Protein AF-A0A2E8EYF4-F1 (afdb_monomer_lite)

Secondary structure (DSSP, 8-state):
---HHHHHHHHHHHHTTTS---GGG-EEEEETTEEEEE-S-TTT-----EEE-TTT--EEE-SHHHHHHHHHHHTTS-HHHHTT-S-------PPPPPP--PPP----PPPPPPPPPPSS-SHHHHHHHHHHHHTTT-TT--GGGEEEEEETTTTEEEEEES-SSS--EEEEETTT--EEE-SHHHHHHHHHHHHT--

Radius of gyration: 21.75 Å; chains: 1; bounding box: 50×38×68 Å

pLDDT: mean 72.77, std 15.56, range [33.34, 91.19]

Sequence (198 aa):
MQSESEARNRAWVYLSRCTTFNPSQLAAYQVEKDWYVQAPDASKFFFGIWRVESATGAVAPNDVTARNWQPYVDSECDAAVGSALVPTTPTPTAKPPPTPTQTPRPTVTATPPPTPTPIVPGTSDAVASLWSHLVKCFPSAELKDLKAVLDPVTDQYIVKDVDEIQYGVWRVNQSDGVITPDNDWARRRDEIIKGGTC

Structure (mmCIF, N/CA/C/O backbone):
data_AF-A0A2E8EYF4-F1
#
_entry.id   AF-A0A2E8EYF4-F1
#
loop_
_atom_site.group_PDB
_atom_site.id
_atom_site.type_symbol
_atom_site.label_atom_id
_atom_site.label_alt_id
_atom_site.label_comp_id
_atom_site.label_asym_id
_atom_site.label_entity_id
_atom_site.label_seq_id
_atom_site.pdbx_PDB_ins_code
_atom_site.Cartn_x
_atom_site.Cartn_y
_atom_site.Cartn_z
_atom_site.occupancy
_atom_site.B_iso_or_equiv
_atom_site.auth_seq_id
_atom_site.auth_comp_id
_atom_site.auth_asym_id
_atom_site.auth_atom_id
_atom_site.pdbx_PDB_model_num
ATOM 1 N N . MET A 1 1 ? 16.636 -10.304 7.331 1.00 50.09 1 MET A N 1
ATOM 2 C CA . MET A 1 1 ? 15.525 -9.400 7.684 1.00 50.09 1 MET A CA 1
ATOM 3 C C . MET A 1 1 ? 15.658 -8.201 6.769 1.00 50.09 1 MET A C 1
ATOM 5 O O . MET A 1 1 ? 16.658 -7.512 6.895 1.00 50.09 1 MET A O 1
ATOM 9 N N . GLN A 1 2 ? 14.761 -8.032 5.799 1.00 62.81 2 GLN A N 1
ATOM 10 C CA . GLN A 1 2 ? 14.731 -6.816 4.977 1.00 62.81 2 GLN A CA 1
ATOM 11 C C . GLN A 1 2 ? 13.879 -5.764 5.693 1.00 62.81 2 GLN A C 1
ATOM 13 O O . GLN A 1 2 ? 12.873 -6.130 6.302 1.00 62.81 2 GLN A O 1
ATOM 18 N N . SER A 1 3 ? 14.290 -4.495 5.666 1.00 81.62 3 SER A N 1
ATOM 19 C CA . SER A 1 3 ? 13.503 -3.375 6.205 1.00 81.62 3 SER A CA 1
ATOM 20 C C . SER A 1 3 ? 12.495 -2.851 5.176 1.00 81.62 3 SER A C 1
ATOM 22 O O . SER A 1 3 ? 12.639 -3.090 3.976 1.00 81.62 3 SER A O 1
ATOM 24 N N . GLU A 1 4 ? 11.512 -2.063 5.625 1.00 79.44 4 GLU A N 1
ATOM 25 C CA . GLU A 1 4 ? 10.571 -1.366 4.733 1.00 79.44 4 GLU A CA 1
ATOM 26 C C . GLU A 1 4 ? 11.308 -0.538 3.672 1.00 79.44 4 GLU A C 1
ATOM 28 O O . GLU A 1 4 ? 11.019 -0.619 2.476 1.00 79.44 4 GLU A O 1
ATOM 33 N N . SER A 1 5 ? 12.303 0.240 4.109 1.00 76.81 5 SER A N 1
ATOM 34 C CA . SER A 1 5 ? 13.108 1.077 3.225 1.00 76.81 5 SER A CA 1
ATOM 35 C C . SER A 1 5 ? 13.889 0.252 2.205 1.00 76.81 5 SER A C 1
ATOM 37 O O . SER A 1 5 ? 14.003 0.671 1.055 1.00 76.81 5 SER A O 1
ATOM 39 N N . GLU A 1 6 ? 14.384 -0.925 2.586 1.00 83.00 6 GLU A N 1
ATOM 40 C CA . GLU A 1 6 ? 15.095 -1.826 1.685 1.00 83.00 6 GLU A CA 1
ATOM 41 C C . GLU A 1 6 ? 14.154 -2.418 0.630 1.00 83.00 6 GLU A C 1
ATOM 43 O O . GLU A 1 6 ? 14.450 -2.331 -0.561 1.00 83.00 6 GLU A O 1
ATOM 48 N N . ALA A 1 7 ? 12.992 -2.935 1.035 1.00 85.06 7 ALA A N 1
ATOM 49 C CA . ALA A 1 7 ? 12.010 -3.491 0.109 1.00 85.06 7 ALA A CA 1
ATOM 50 C C . ALA A 1 7 ? 11.493 -2.437 -0.882 1.00 85.06 7 ALA A C 1
ATOM 52 O O . ALA A 1 7 ? 11.478 -2.665 -2.095 1.00 85.06 7 ALA A O 1
ATOM 53 N N . ARG A 1 8 ? 11.156 -1.242 -0.379 1.00 87.69 8 ARG A N 1
ATOM 54 C CA . ARG A 1 8 ? 10.766 -0.092 -1.203 1.00 87.69 8 ARG A CA 1
ATOM 55 C C . ARG A 1 8 ? 11.859 0.272 -2.203 1.00 87.69 8 ARG A C 1
ATOM 57 O O . ARG A 1 8 ? 11.576 0.447 -3.386 1.00 87.69 8 ARG A O 1
ATOM 64 N N . ASN A 1 9 ? 13.107 0.374 -1.743 1.00 82.06 9 ASN A N 1
ATOM 65 C CA . ASN A 1 9 ? 14.227 0.751 -2.600 1.00 82.06 9 ASN A CA 1
ATOM 66 C C . ASN A 1 9 ? 14.537 -0.333 -3.645 1.00 82.06 9 ASN A C 1
ATOM 68 O O . ASN A 1 9 ? 14.917 0.011 -4.758 1.00 82.06 9 ASN A O 1
ATOM 72 N N . ARG A 1 10 ? 14.328 -1.622 -3.346 1.00 88.12 10 ARG A N 1
ATOM 73 C CA . ARG A 1 10 ? 14.471 -2.707 -4.335 1.00 88.12 10 ARG A CA 1
ATOM 74 C C . ARG A 1 10 ? 13.456 -2.595 -5.466 1.00 88.12 10 ARG A C 1
ATOM 76 O O . ARG A 1 10 ? 13.846 -2.650 -6.629 1.00 88.12 10 ARG A O 1
ATOM 83 N N . ALA A 1 11 ? 12.181 -2.397 -5.140 1.00 88.81 11 ALA A N 1
ATOM 84 C CA . ALA A 1 11 ? 11.150 -2.177 -6.151 1.00 88.81 11 ALA A CA 1
ATOM 85 C C . ALA A 1 11 ? 11.386 -0.872 -6.931 1.00 88.81 11 ALA A C 1
ATOM 87 O O . ALA A 1 11 ? 11.200 -0.846 -8.145 1.00 88.81 11 ALA A O 1
ATOM 88 N N . TRP A 1 12 ? 11.875 0.184 -6.266 1.00 89.25 12 TRP A N 1
ATOM 89 C CA . TRP A 1 12 ? 12.301 1.411 -6.939 1.00 89.25 12 TRP A CA 1
ATOM 90 C C . TRP A 1 12 ? 13.419 1.139 -7.951 1.00 89.25 12 TRP A C 1
ATOM 92 O O . TRP A 1 12 ? 13.212 1.430 -9.118 1.00 89.25 12 TRP A O 1
ATOM 102 N N . VAL A 1 13 ? 14.534 0.504 -7.559 1.00 86.00 13 VAL A N 1
ATOM 103 C CA . VAL A 1 13 ? 15.637 0.145 -8.481 1.00 86.00 13 VAL A CA 1
ATOM 104 C C . VAL A 1 13 ? 15.146 -0.724 -9.643 1.00 86.00 13 VAL A C 1
ATOM 106 O O . VAL A 1 13 ? 15.656 -0.636 -10.759 1.00 86.00 13 VAL A O 1
ATOM 109 N N . TYR A 1 14 ? 14.178 -1.606 -9.388 1.00 88.00 14 TYR A N 1
ATOM 110 C CA . TYR A 1 14 ? 13.596 -2.464 -10.413 1.00 88.00 14 TYR A CA 1
ATOM 111 C C . TYR A 1 14 ? 12.823 -1.657 -11.466 1.00 88.00 14 TYR A C 1
ATOM 113 O O . TYR A 1 14 ? 13.111 -1.765 -12.655 1.00 88.00 14 TYR A O 1
ATOM 121 N N . LEU A 1 15 ? 11.897 -0.807 -11.024 1.00 86.38 15 LEU A N 1
ATOM 122 C CA . LEU A 1 15 ? 11.028 -0.007 -11.888 1.00 86.38 15 LEU A CA 1
ATOM 123 C C . LEU A 1 15 ? 11.745 1.195 -12.516 1.00 86.38 15 LEU A C 1
ATOM 125 O O . LEU A 1 15 ? 11.463 1.556 -13.659 1.00 86.38 15 LEU A O 1
ATOM 129 N N . SER A 1 16 ? 12.700 1.801 -11.802 1.00 84.81 16 SER A N 1
ATOM 130 C CA . SER A 1 16 ? 13.383 3.031 -12.216 1.00 84.81 16 SER A CA 1
ATOM 131 C C . SER A 1 16 ? 14.288 2.857 -13.434 1.00 84.81 16 SER A C 1
ATOM 133 O O . SER A 1 16 ? 14.831 3.832 -13.944 1.00 84.81 16 SER A O 1
ATOM 135 N N . ARG A 1 17 ? 14.461 1.618 -13.910 1.00 83.88 17 ARG A N 1
ATOM 136 C CA . ARG A 1 17 ? 15.136 1.322 -15.179 1.00 83.88 17 ARG A CA 1
ATOM 137 C C . ARG A 1 17 ? 14.363 1.879 -16.367 1.00 83.88 17 ARG A C 1
ATOM 139 O O . ARG A 1 17 ? 14.982 2.315 -17.327 1.00 83.88 17 ARG A O 1
ATOM 146 N N . CYS A 1 18 ? 13.032 1.873 -16.279 1.00 81.88 18 CYS A N 1
ATOM 147 C CA . CYS A 1 18 ? 12.160 2.178 -17.410 1.00 81.88 18 CYS A CA 1
ATOM 148 C C . CYS A 1 18 ? 11.267 3.405 -17.212 1.00 81.88 18 CYS A C 1
ATOM 150 O O . CYS A 1 18 ? 10.554 3.802 -18.135 1.00 81.88 18 CYS A O 1
ATOM 152 N N . THR A 1 19 ? 11.274 4.002 -16.019 1.00 83.19 19 THR A N 1
ATOM 153 C CA . THR A 1 19 ? 10.506 5.209 -15.701 1.00 83.19 19 THR A CA 1
ATOM 154 C C . THR A 1 19 ? 11.176 6.010 -14.587 1.00 83.19 19 THR A C 1
ATOM 156 O O . THR A 1 19 ? 11.745 5.439 -13.662 1.00 83.19 19 THR A O 1
ATOM 159 N N . THR A 1 20 ? 11.119 7.340 -14.650 1.00 78.19 20 THR A N 1
ATOM 160 C CA . THR A 1 20 ? 11.772 8.213 -13.663 1.00 78.19 20 THR A CA 1
ATOM 161 C C . THR A 1 20 ? 10.786 8.620 -12.579 1.00 78.19 20 THR A C 1
ATOM 163 O O . THR A 1 20 ? 9.804 9.308 -12.851 1.00 78.19 20 THR A O 1
ATOM 166 N N . PHE A 1 21 ? 11.068 8.235 -11.337 1.00 82.62 21 PHE A N 1
ATOM 167 C CA . PHE A 1 21 ? 10.269 8.594 -10.169 1.00 82.62 21 PHE A CA 1
ATOM 168 C C . PHE A 1 21 ? 11.113 8.451 -8.889 1.00 82.62 21 PHE A C 1
ATOM 170 O O . PHE A 1 21 ? 12.190 7.850 -8.895 1.00 82.62 21 PHE A O 1
ATOM 177 N N . ASN A 1 22 ? 10.648 9.031 -7.787 1.00 75.44 22 ASN A N 1
ATOM 178 C CA . ASN A 1 22 ? 11.338 9.025 -6.502 1.00 75.44 22 ASN A CA 1
ATOM 179 C C . ASN A 1 22 ? 10.937 7.808 -5.660 1.00 75.44 22 ASN A C 1
ATOM 181 O O . ASN A 1 22 ? 9.763 7.441 -5.638 1.00 75.44 22 ASN A O 1
ATOM 185 N N . PRO A 1 23 ? 11.854 7.233 -4.862 1.00 74.06 23 PRO A N 1
ATOM 186 C CA . PRO A 1 23 ? 11.523 6.112 -3.985 1.00 74.06 23 PRO A CA 1
ATOM 187 C C . PRO A 1 23 ? 10.441 6.474 -2.958 1.00 74.06 23 PRO A C 1
ATOM 189 O O . PRO A 1 23 ? 9.664 5.609 -2.578 1.00 74.06 23 PRO A O 1
ATOM 192 N N . SER A 1 24 ? 10.329 7.747 -2.555 1.00 77.19 24 SER A N 1
ATOM 193 C CA . SER A 1 24 ? 9.263 8.248 -1.669 1.00 77.19 24 SER A CA 1
ATOM 194 C C . SER A 1 24 ? 7.856 8.180 -2.274 1.00 77.19 24 SER A C 1
ATOM 196 O O . SER A 1 24 ? 6.872 8.327 -1.553 1.00 77.19 24 SER A O 1
ATOM 198 N N . GLN A 1 25 ? 7.746 7.953 -3.585 1.00 76.94 25 GLN A N 1
ATOM 199 C CA . GLN A 1 25 ? 6.474 7.728 -4.276 1.00 76.94 25 GLN A CA 1
ATOM 200 C C . GLN A 1 25 ? 6.037 6.262 -4.213 1.00 76.94 25 GLN A C 1
ATOM 202 O O . GLN A 1 25 ? 4.970 5.934 -4.719 1.00 76.94 25 GLN A O 1
ATOM 207 N N . LEU A 1 26 ? 6.824 5.396 -3.568 1.00 82.25 26 LEU A N 1
ATOM 208 C CA . LEU A 1 26 ? 6.455 4.032 -3.217 1.00 82.25 26 LEU A CA 1
ATOM 209 C C . LEU A 1 26 ? 6.358 3.880 -1.700 1.00 82.25 26 LEU A C 1
ATOM 211 O O . LEU A 1 26 ? 7.071 4.527 -0.937 1.00 82.25 26 LEU A O 1
ATOM 215 N N . ALA A 1 27 ? 5.508 2.960 -1.272 1.00 81.56 27 ALA A N 1
ATOM 216 C CA . ALA A 1 27 ? 5.455 2.465 0.093 1.00 81.56 27 ALA A CA 1
ATOM 217 C C . ALA A 1 27 ? 5.548 0.939 0.070 1.00 81.56 27 ALA A C 1
ATOM 219 O O . ALA A 1 27 ? 4.973 0.304 -0.817 1.00 81.56 27 ALA A O 1
ATOM 220 N N . ALA A 1 28 ? 6.279 0.371 1.029 1.00 81.31 28 ALA A N 1
ATOM 221 C CA . ALA A 1 28 ? 6.395 -1.068 1.212 1.00 81.31 28 ALA A CA 1
ATOM 222 C C . ALA A 1 28 ? 5.595 -1.502 2.442 1.00 81.31 28 ALA A C 1
ATOM 224 O O . ALA A 1 28 ? 5.550 -0.801 3.449 1.00 81.31 28 ALA A O 1
ATOM 225 N N . TYR A 1 29 ? 4.966 -2.665 2.353 1.00 81.06 29 TYR A N 1
ATOM 226 C CA . TYR A 1 29 ? 4.143 -3.234 3.412 1.00 81.06 29 TYR A CA 1
ATOM 227 C C . TYR A 1 29 ? 4.530 -4.691 3.591 1.00 81.06 29 TYR A C 1
ATOM 229 O O . TYR A 1 29 ? 4.569 -5.438 2.614 1.00 81.06 29 TYR A O 1
ATOM 237 N N . GLN A 1 30 ? 4.836 -5.100 4.817 1.00 82.88 30 GLN A N 1
ATOM 238 C CA . GLN A 1 30 ? 5.114 -6.502 5.091 1.00 82.88 30 GLN A CA 1
ATOM 239 C C . GLN A 1 30 ? 3.791 -7.252 5.231 1.00 82.88 30 GLN A C 1
ATOM 241 O O . GLN A 1 30 ? 2.965 -6.902 6.072 1.00 82.88 30 GLN A O 1
ATOM 246 N N . VAL A 1 31 ? 3.601 -8.284 4.415 1.00 77.12 31 VAL A N 1
ATOM 247 C CA . VAL A 1 31 ? 2.475 -9.213 4.525 1.00 77.12 31 VAL A CA 1
ATOM 248 C C . VAL A 1 31 ? 3.065 -10.599 4.723 1.00 77.12 31 VAL A C 1
ATOM 250 O O . VAL A 1 31 ? 3.766 -11.129 3.860 1.00 77.12 31 VAL A O 1
ATOM 253 N N . GLU A 1 32 ? 2.811 -11.161 5.902 1.00 78.50 32 GLU A N 1
ATOM 254 C CA . GLU A 1 32 ? 3.430 -12.398 6.378 1.00 78.50 32 GLU A CA 1
ATOM 255 C C . GLU A 1 32 ? 4.967 -12.322 6.365 1.00 78.50 32 GLU A C 1
ATOM 257 O O . GLU A 1 32 ? 5.573 -11.713 7.247 1.00 78.50 32 GLU A O 1
ATOM 262 N N . LYS A 1 33 ? 5.609 -12.952 5.376 1.00 81.38 33 LYS A N 1
ATOM 263 C CA . LYS A 1 33 ? 7.065 -12.963 5.208 1.00 81.38 33 LYS A CA 1
ATOM 264 C C . LYS A 1 33 ? 7.546 -12.055 4.092 1.00 81.38 33 LYS A C 1
ATOM 266 O O . LYS A 1 33 ? 8.708 -11.678 4.145 1.00 81.38 33 LYS A O 1
ATOM 271 N N . ASP A 1 34 ? 6.703 -11.698 3.132 1.00 80.81 34 ASP A N 1
ATOM 272 C CA . ASP A 1 34 ? 7.116 -10.950 1.947 1.00 80.81 34 ASP A CA 1
ATOM 273 C C . ASP A 1 34 ? 6.704 -9.485 2.026 1.00 80.81 34 ASP A C 1
ATOM 275 O O . ASP A 1 34 ? 5.832 -9.083 2.798 1.00 80.81 34 ASP A O 1
ATOM 279 N N . TRP A 1 35 ? 7.361 -8.667 1.215 1.00 86.69 35 TRP A N 1
ATOM 280 C CA . TRP A 1 35 ? 7.076 -7.246 1.122 1.00 86.69 35 TRP A CA 1
ATOM 281 C C . TRP A 1 35 ? 6.264 -6.949 -0.127 1.00 86.69 35 TRP A C 1
ATOM 283 O O . TRP A 1 35 ? 6.545 -7.468 -1.199 1.00 86.69 35 TRP A O 1
ATOM 293 N N . TYR A 1 36 ? 5.283 -6.070 -0.007 1.00 87.75 36 TYR A N 1
ATOM 294 C CA . TYR A 1 36 ? 4.440 -5.624 -1.105 1.00 87.75 36 TYR A CA 1
ATOM 295 C C . TYR A 1 36 ? 4.648 -4.129 -1.280 1.00 87.75 36 TYR A C 1
ATOM 297 O O . TYR A 1 36 ? 4.437 -3.353 -0.349 1.00 87.75 36 TYR A O 1
ATOM 305 N N . VAL A 1 37 ? 5.105 -3.732 -2.461 1.00 87.00 37 VAL A N 1
ATOM 306 C CA . VAL A 1 37 ? 5.474 -2.357 -2.782 1.00 87.00 37 VAL A CA 1
ATOM 307 C C . VAL A 1 37 ? 4.539 -1.809 -3.841 1.00 87.00 37 VAL A C 1
ATOM 309 O O . VAL A 1 37 ? 4.327 -2.431 -4.877 1.00 87.00 37 VAL A O 1
ATOM 312 N N . GLN A 1 38 ? 3.991 -0.631 -3.585 1.00 88.69 38 GLN A N 1
ATOM 313 C CA . GLN A 1 38 ? 3.094 0.057 -4.508 1.00 88.69 38 GLN A CA 1
ATOM 314 C C . GLN A 1 38 ? 3.202 1.566 -4.330 1.00 88.69 38 GLN A C 1
ATOM 316 O O . GLN A 1 38 ? 3.705 2.049 -3.310 1.00 88.69 38 GLN A O 1
ATOM 321 N N . ALA A 1 39 ? 2.690 2.319 -5.299 1.00 78.69 39 ALA A N 1
ATOM 322 C CA . ALA A 1 39 ? 2.545 3.752 -5.128 1.00 78.69 39 ALA A CA 1
ATOM 323 C C . ALA A 1 39 ? 1.337 4.078 -4.233 1.00 78.69 39 ALA A C 1
ATOM 325 O O . ALA A 1 39 ? 0.241 3.591 -4.510 1.00 78.69 39 ALA A O 1
ATOM 326 N N . PRO A 1 40 ? 1.483 4.930 -3.199 1.00 71.50 40 PRO A N 1
ATOM 327 C CA . PRO A 1 40 ? 0.351 5.359 -2.375 1.00 71.50 40 PRO A CA 1
ATOM 328 C C . PRO A 1 40 ? -0.718 6.119 -3.168 1.00 71.50 40 PRO A C 1
ATOM 330 O O . PRO A 1 40 ? -1.884 6.115 -2.793 1.00 71.50 40 PRO A O 1
ATOM 333 N N . ASP A 1 41 ? -0.311 6.779 -4.254 1.00 70.81 41 ASP A N 1
ATOM 334 C CA . ASP A 1 41 ? -1.198 7.483 -5.173 1.00 70.81 41 ASP A CA 1
ATOM 335 C C . ASP A 1 41 ? -1.184 6.781 -6.537 1.00 70.81 41 ASP A C 1
ATOM 337 O O . ASP A 1 41 ? -0.497 7.200 -7.472 1.00 70.81 41 ASP A O 1
ATOM 341 N N . ALA A 1 42 ? -1.944 5.689 -6.641 1.00 64.88 42 ALA A N 1
ATOM 342 C CA . ALA A 1 42 ? -2.069 4.904 -7.869 1.00 64.88 42 ALA A CA 1
ATOM 343 C C . ALA A 1 42 ? -2.714 5.689 -9.031 1.00 64.88 42 ALA A C 1
ATOM 345 O O . ALA A 1 42 ? -2.578 5.287 -10.184 1.00 64.88 42 ALA A O 1
ATOM 346 N N . SER A 1 43 ? -3.377 6.821 -8.744 1.00 63.62 43 SER A N 1
ATOM 347 C CA . SER A 1 43 ? -3.923 7.720 -9.770 1.00 63.62 43 SER A CA 1
ATOM 348 C C . SER A 1 43 ? -2.837 8.548 -10.463 1.00 63.62 43 SER A C 1
ATOM 350 O O . SER A 1 43 ? -2.986 8.913 -11.627 1.00 63.62 43 SER A O 1
ATOM 352 N N . LYS A 1 44 ? -1.725 8.811 -9.764 1.00 63.62 44 LYS A N 1
ATOM 353 C CA . LYS A 1 44 ? -0.550 9.506 -10.308 1.00 63.62 44 LYS A CA 1
ATOM 354 C C . LYS A 1 44 ? 0.548 8.553 -10.767 1.00 63.62 44 LYS A C 1
ATOM 356 O O . LYS A 1 44 ? 1.287 8.874 -11.692 1.00 63.62 44 LYS A O 1
ATOM 361 N N . PHE A 1 45 ? 0.662 7.400 -10.118 1.00 68.81 45 PHE A N 1
ATOM 362 C CA . PHE A 1 45 ? 1.759 6.456 -10.301 1.00 68.81 45 PHE A CA 1
ATOM 363 C C . PHE A 1 45 ? 1.203 5.047 -10.488 1.00 68.81 45 PHE A C 1
ATOM 365 O O . PHE A 1 45 ? 1.066 4.266 -9.546 1.00 68.81 45 PHE A O 1
ATOM 372 N N . PHE A 1 46 ? 0.864 4.723 -11.731 1.00 74.94 46 PHE A N 1
ATOM 373 C CA . PHE A 1 46 ? 0.234 3.458 -12.091 1.00 74.94 46 PHE A CA 1
ATOM 374 C C . PHE A 1 46 ? 1.275 2.345 -12.278 1.00 74.94 46 PHE A C 1
ATOM 376 O O . PHE A 1 46 ? 1.479 1.870 -13.387 1.00 74.94 46 PHE A O 1
ATOM 383 N N . PHE A 1 47 ? 1.971 1.954 -11.207 1.00 81.31 47 PHE A N 1
ATOM 384 C CA . PHE A 1 47 ? 2.995 0.895 -11.251 1.00 81.31 47 PHE A CA 1
ATOM 385 C C . PHE A 1 47 ? 2.471 -0.489 -10.857 1.00 81.31 47 PHE A C 1
ATOM 387 O O . PHE A 1 47 ? 3.140 -1.487 -11.110 1.00 81.31 47 PHE A O 1
ATOM 394 N N . GLY A 1 48 ? 1.286 -0.564 -10.249 1.00 81.25 48 GLY A N 1
ATOM 395 C CA . GLY A 1 48 ? 0.766 -1.803 -9.674 1.00 81.25 48 GLY A CA 1
ATOM 396 C C . GLY A 1 48 ? 1.451 -2.184 -8.365 1.00 81.25 48 GLY A C 1
ATOM 397 O O . GLY A 1 48 ? 2.160 -1.382 -7.750 1.00 81.25 48 GLY A O 1
ATOM 398 N N . ILE A 1 49 ? 1.215 -3.419 -7.937 1.00 83.75 49 ILE A N 1
ATOM 399 C CA . ILE A 1 49 ? 1.735 -3.992 -6.699 1.00 83.75 49 ILE A CA 1
ATOM 400 C C . ILE A 1 49 ? 2.853 -4.972 -7.047 1.00 83.75 49 ILE A C 1
ATOM 402 O O . ILE A 1 49 ? 2.661 -5.915 -7.816 1.00 83.75 49 ILE A O 1
ATOM 406 N N . TRP A 1 50 ? 4.010 -4.781 -6.426 1.00 88.25 50 TRP A N 1
ATOM 407 C CA . TRP A 1 50 ? 5.203 -5.597 -6.617 1.00 88.25 50 TRP A CA 1
ATOM 408 C C . TRP A 1 50 ? 5.526 -6.355 -5.343 1.00 88.25 50 TRP A C 1
ATOM 410 O O . TRP A 1 50 ? 5.669 -5.756 -4.280 1.00 88.25 50 TRP A O 1
ATOM 420 N N . ARG A 1 51 ? 5.665 -7.674 -5.442 1.00 91.19 51 ARG A N 1
ATOM 421 C CA . ARG A 1 51 ? 6.130 -8.506 -4.337 1.00 91.19 51 ARG A CA 1
ATOM 422 C C . ARG A 1 51 ? 7.654 -8.505 -4.320 1.00 91.19 51 ARG A C 1
ATOM 424 O O . ARG A 1 51 ? 8.274 -8.783 -5.340 1.00 91.19 51 ARG A O 1
ATOM 431 N N . VAL A 1 52 ? 8.248 -8.241 -3.167 1.00 90.75 52 VAL A N 1
ATOM 432 C CA . VAL A 1 52 ? 9.674 -8.380 -2.886 1.00 90.75 52 VAL A CA 1
ATOM 433 C C . VAL A 1 52 ? 9.831 -9.522 -1.887 1.00 90.75 52 VAL A C 1
ATOM 435 O O . VAL A 1 52 ? 9.424 -9.413 -0.729 1.00 90.75 52 VAL A O 1
ATOM 438 N N . GLU A 1 53 ? 10.394 -10.636 -2.347 1.00 87.44 53 GLU A N 1
ATOM 439 C CA . GLU A 1 53 ? 10.584 -11.829 -1.519 1.00 87.44 53 GLU A CA 1
ATOM 440 C C . GLU A 1 53 ? 11.578 -11.528 -0.390 1.00 87.44 53 GLU A C 1
ATOM 442 O O . GLU A 1 53 ? 12.697 -11.072 -0.649 1.00 87.44 53 GLU A O 1
ATOM 447 N N . SER A 1 54 ? 11.222 -11.793 0.872 1.00 79.50 54 SER A N 1
ATOM 448 C CA . SER A 1 54 ? 12.124 -11.424 1.977 1.00 79.50 54 SER A CA 1
ATOM 449 C C . SER A 1 54 ? 13.402 -12.265 2.013 1.00 79.50 54 SER A C 1
ATOM 451 O O . SER A 1 54 ? 14.399 -11.798 2.573 1.00 79.50 54 SER A O 1
ATOM 453 N N . ALA A 1 55 ? 13.385 -13.478 1.454 1.00 80.75 55 ALA A N 1
ATOM 454 C CA . ALA A 1 55 ? 14.527 -14.390 1.446 1.00 80.75 55 ALA A CA 1
ATOM 455 C C . ALA A 1 55 ? 15.599 -13.987 0.421 1.00 80.75 55 ALA A C 1
ATOM 457 O O . ALA A 1 55 ? 16.787 -14.028 0.733 1.00 80.75 55 ALA A O 1
ATOM 458 N N . THR A 1 56 ? 15.185 -13.584 -0.782 1.00 87.00 56 THR A N 1
ATOM 459 C CA . THR A 1 56 ? 16.089 -13.351 -1.925 1.00 87.00 56 THR A CA 1
ATOM 460 C C . THR A 1 56 ? 16.165 -11.882 -2.345 1.00 87.00 56 THR A C 1
ATOM 462 O O . THR A 1 56 ? 17.119 -11.474 -3.003 1.00 87.00 56 THR A O 1
ATOM 465 N N . GLY A 1 57 ? 15.166 -11.071 -1.983 1.00 84.12 57 GLY A N 1
ATOM 466 C CA . GLY A 1 57 ? 14.986 -9.723 -2.518 1.00 84.12 57 GLY A CA 1
ATOM 467 C C . GLY A 1 57 ? 14.488 -9.700 -3.965 1.00 84.12 57 GLY A C 1
ATOM 468 O O . GLY A 1 57 ? 14.535 -8.637 -4.586 1.00 84.12 57 GLY A O 1
ATOM 469 N N . ALA A 1 58 ? 14.041 -10.839 -4.509 1.00 88.19 58 ALA A N 1
ATOM 470 C CA . ALA A 1 58 ? 13.482 -10.924 -5.851 1.00 88.19 58 ALA A CA 1
ATOM 471 C C . ALA A 1 58 ? 12.189 -10.109 -5.948 1.00 88.19 58 ALA A C 1
ATOM 473 O O . ALA A 1 58 ? 11.296 -10.251 -5.113 1.00 88.19 58 ALA A O 1
ATOM 474 N N . VAL A 1 59 ? 12.104 -9.268 -6.980 1.00 88.88 59 VAL A N 1
ATOM 475 C CA . VAL A 1 59 ? 10.928 -8.447 -7.283 1.00 88.88 59 VAL A CA 1
ATOM 476 C C . VAL A 1 59 ? 10.087 -9.177 -8.329 1.00 88.88 59 VAL A C 1
ATOM 478 O O . VAL A 1 59 ? 10.612 -9.559 -9.372 1.00 88.88 59 VAL A O 1
ATOM 481 N N . ALA A 1 60 ? 8.801 -9.381 -8.054 1.00 88.81 60 ALA A N 1
ATOM 482 C CA . ALA A 1 60 ? 7.861 -10.057 -8.942 1.00 88.81 60 ALA A CA 1
ATOM 483 C C . ALA A 1 60 ? 6.523 -9.299 -9.011 1.00 88.81 60 ALA A C 1
ATOM 485 O O . ALA A 1 60 ? 6.117 -8.678 -8.023 1.00 88.81 60 ALA A O 1
ATOM 486 N N . PRO A 1 61 ? 5.808 -9.355 -10.144 1.00 87.31 61 PRO A N 1
ATOM 487 C CA . PRO A 1 61 ? 4.539 -8.664 -10.295 1.00 87.31 61 PRO A CA 1
ATOM 488 C C . PRO A 1 61 ? 3.453 -9.390 -9.495 1.00 87.31 61 PRO A C 1
ATOM 490 O O . PRO A 1 61 ? 3.286 -10.605 -9.621 1.00 87.31 61 PRO A O 1
ATOM 493 N N . ASN A 1 62 ? 2.695 -8.656 -8.680 1.00 81.94 62 ASN A N 1
ATOM 494 C CA . ASN A 1 62 ? 1.640 -9.234 -7.846 1.00 81.94 62 ASN A CA 1
ATOM 495 C C . ASN A 1 62 ? 0.240 -9.047 -8.452 1.00 81.94 62 ASN A C 1
ATOM 497 O O . ASN A 1 62 ? -0.566 -9.978 -8.470 1.00 81.94 62 ASN A O 1
ATOM 501 N N . ASP A 1 63 ? -0.058 -7.866 -8.994 1.00 72.00 63 ASP A N 1
ATOM 502 C CA . ASP A 1 63 ? -1.370 -7.531 -9.557 1.00 72.00 63 ASP A CA 1
ATOM 503 C C . ASP A 1 63 ? -1.365 -7.452 -11.095 1.00 72.00 63 ASP A C 1
ATOM 505 O O . ASP A 1 63 ? -0.348 -7.662 -11.758 1.00 72.00 63 ASP A O 1
ATOM 509 N N . VAL A 1 64 ? -2.542 -7.202 -11.682 1.00 74.06 64 VAL A N 1
ATOM 510 C CA . VAL A 1 64 ? -2.705 -7.092 -13.144 1.00 74.06 64 VAL A CA 1
ATOM 511 C C . VAL A 1 64 ? -1.873 -5.939 -13.694 1.00 74.06 64 VAL A C 1
ATOM 513 O O . VAL A 1 64 ? -1.236 -6.089 -14.732 1.00 74.06 64 VAL A O 1
ATOM 516 N N . THR A 1 65 ? -1.828 -4.815 -12.982 1.00 77.81 65 THR A N 1
ATOM 517 C CA . THR A 1 65 ? -1.048 -3.651 -13.392 1.00 77.81 65 THR A CA 1
ATOM 518 C C . THR A 1 65 ? 0.445 -3.968 -13.434 1.00 77.81 65 THR A C 1
ATOM 520 O O . THR A 1 65 ? 1.072 -3.754 -14.467 1.00 77.81 65 THR A O 1
ATOM 523 N N . ALA A 1 66 ? 1.012 -4.553 -12.375 1.00 80.12 66 ALA A N 1
ATOM 524 C CA . ALA A 1 66 ? 2.416 -4.957 -12.358 1.00 80.12 66 ALA A CA 1
ATOM 525 C C . ALA A 1 66 ? 2.717 -6.021 -13.427 1.00 80.12 66 ALA A C 1
ATOM 527 O O . ALA A 1 66 ? 3.762 -5.971 -14.071 1.00 80.12 66 ALA A O 1
ATOM 528 N N . ARG A 1 67 ? 1.782 -6.946 -13.695 1.00 83.25 67 ARG A N 1
ATOM 529 C CA . ARG A 1 67 ? 1.911 -7.913 -14.801 1.00 83.25 67 ARG A CA 1
ATOM 530 C C . ARG A 1 67 ? 1.908 -7.251 -16.177 1.00 83.25 67 ARG A C 1
ATOM 532 O O . ARG A 1 67 ? 2.615 -7.730 -17.052 1.00 83.25 67 ARG A O 1
ATOM 539 N N . ASN A 1 68 ? 1.167 -6.162 -16.368 1.00 80.25 68 ASN A N 1
ATOM 540 C CA . ASN A 1 68 ? 1.212 -5.388 -17.610 1.00 80.25 68 ASN A CA 1
ATOM 541 C C . ASN A 1 68 ? 2.537 -4.629 -17.754 1.00 80.25 68 ASN A C 1
ATOM 543 O O . ASN A 1 68 ? 3.032 -4.492 -18.867 1.00 80.25 68 ASN A O 1
ATOM 547 N N . TRP A 1 69 ? 3.134 -4.188 -16.642 1.00 85.75 69 TRP A N 1
ATOM 548 C CA . TRP A 1 69 ? 4.472 -3.588 -16.607 1.00 85.75 69 TRP A CA 1
ATOM 549 C C . TRP A 1 69 ? 5.604 -4.589 -16.851 1.00 85.75 69 TRP A C 1
ATOM 551 O O . TRP A 1 69 ? 6.639 -4.207 -17.393 1.00 85.75 69 TRP A O 1
ATOM 561 N N . GLN A 1 70 ? 5.419 -5.855 -16.473 1.00 86.31 70 GLN A N 1
ATOM 562 C CA . GLN A 1 70 ? 6.458 -6.882 -16.535 1.00 86.31 70 GLN A CA 1
ATOM 563 C C . GLN A 1 70 ? 7.112 -7.011 -17.931 1.00 86.31 70 GLN A C 1
ATOM 565 O O . GLN A 1 70 ? 8.334 -6.894 -17.997 1.00 86.31 70 GLN A O 1
ATOM 570 N N . PRO A 1 71 ? 6.364 -7.125 -19.052 1.00 83.81 71 PRO A N 1
ATOM 571 C CA . PRO A 1 71 ? 6.957 -7.165 -20.390 1.00 83.81 71 PRO A CA 1
ATOM 572 C C . PRO A 1 71 ? 7.798 -5.937 -20.735 1.00 83.81 71 PRO A C 1
ATOM 574 O O . PRO A 1 71 ? 8.810 -6.067 -21.414 1.00 83.81 71 PRO A O 1
ATOM 577 N N . TYR A 1 72 ? 7.403 -4.744 -20.279 1.00 83.62 72 TYR A N 1
ATOM 578 C CA . TYR A 1 72 ? 8.157 -3.520 -20.550 1.00 83.62 72 TYR A CA 1
ATOM 579 C C . TYR A 1 72 ? 9.510 -3.536 -19.836 1.00 83.62 72 TYR A C 1
ATOM 581 O O . TYR A 1 72 ? 10.530 -3.225 -20.450 1.00 83.62 72 TYR A O 1
ATOM 589 N N . VAL A 1 73 ? 9.540 -3.982 -18.577 1.00 86.88 73 VAL A N 1
ATOM 590 C CA . VAL A 1 73 ? 10.795 -4.140 -17.829 1.00 86.88 73 VAL A CA 1
ATOM 591 C C . VAL A 1 73 ? 11.667 -5.253 -18.423 1.00 86.88 73 VAL A C 1
ATOM 593 O O . VAL A 1 73 ? 12.874 -5.061 -18.559 1.00 86.88 73 VAL A O 1
ATOM 596 N N . ASP A 1 74 ? 11.070 -6.376 -18.833 1.00 84.81 74 ASP A N 1
ATOM 597 C CA . ASP A 1 74 ? 11.785 -7.505 -19.448 1.00 84.81 74 ASP A CA 1
ATOM 598 C C . ASP A 1 74 ? 12.328 -7.174 -20.849 1.00 84.81 74 ASP A C 1
ATOM 600 O O . ASP A 1 74 ? 13.329 -7.743 -21.275 1.00 84.81 74 ASP A O 1
ATOM 604 N N . SER A 1 75 ? 11.698 -6.228 -21.552 1.00 83.94 75 SER A N 1
ATOM 605 C CA . SER A 1 75 ? 12.129 -5.738 -22.868 1.00 83.94 75 SER A CA 1
ATOM 606 C C . SER A 1 75 ? 13.256 -4.701 -22.823 1.00 83.94 75 SER A C 1
ATOM 608 O O . SER A 1 75 ? 13.528 -4.065 -23.835 1.00 83.94 75 SER A O 1
ATOM 610 N N . GLU A 1 76 ? 13.870 -4.473 -21.657 1.00 85.12 76 GLU A N 1
ATOM 611 C CA . GLU A 1 76 ? 14.833 -3.382 -21.445 1.00 85.12 76 GLU A CA 1
ATOM 612 C C . GLU A 1 76 ? 14.258 -2.007 -21.827 1.00 85.12 76 GLU A C 1
ATOM 614 O O . GLU A 1 76 ? 14.938 -1.148 -22.387 1.00 85.12 76 GLU A O 1
ATOM 619 N N . CYS A 1 77 ? 12.990 -1.786 -21.468 1.00 85.56 77 CYS A N 1
ATOM 620 C CA . CYS A 1 77 ? 12.287 -0.526 -21.672 1.00 85.56 77 CYS A CA 1
ATOM 621 C C . CYS A 1 77 ? 12.052 -0.178 -23.156 1.00 85.56 77 CYS A C 1
ATOM 623 O O . CYS A 1 77 ? 12.060 0.997 -23.534 1.00 85.56 77 CYS A O 1
ATOM 625 N N . ASP A 1 78 ? 11.811 -1.190 -23.998 1.00 83.50 78 ASP A N 1
ATOM 626 C CA . ASP A 1 78 ? 11.455 -0.998 -25.403 1.00 83.50 78 ASP A CA 1
ATOM 627 C C . ASP A 1 78 ? 10.188 -0.128 -25.532 1.00 83.50 78 ASP A C 1
ATOM 629 O O . ASP A 1 78 ? 9.121 -0.423 -24.980 1.00 83.50 78 ASP A O 1
ATOM 633 N N . ALA A 1 79 ? 10.304 0.971 -26.281 1.00 74.31 79 ALA A N 1
ATOM 634 C CA . ALA A 1 79 ? 9.243 1.963 -26.428 1.00 74.31 79 ALA A CA 1
ATOM 635 C C . ALA A 1 79 ? 7.972 1.412 -27.110 1.00 74.31 79 ALA A C 1
ATOM 637 O O . ALA A 1 79 ? 6.865 1.891 -26.832 1.00 74.31 79 ALA A O 1
ATOM 638 N N . ALA A 1 80 ? 8.096 0.401 -27.976 1.00 75.25 80 ALA A N 1
ATOM 639 C CA . ALA A 1 80 ? 6.957 -0.258 -28.610 1.00 75.25 80 ALA A CA 1
ATOM 640 C C . ALA A 1 80 ? 6.164 -1.100 -27.599 1.00 75.25 80 ALA A C 1
ATOM 642 O O . ALA A 1 80 ? 4.936 -1.151 -27.679 1.00 75.25 80 ALA A O 1
ATOM 643 N N . VAL A 1 81 ? 6.839 -1.691 -26.608 1.00 77.31 81 VAL A N 1
ATOM 644 C CA . VAL A 1 81 ? 6.199 -2.419 -25.499 1.00 77.31 81 VAL A CA 1
ATOM 645 C C . VAL A 1 81 ? 5.603 -1.443 -24.476 1.00 77.31 81 VAL A C 1
ATOM 647 O O . VAL A 1 81 ? 4.465 -1.614 -24.039 1.00 77.31 81 VAL A O 1
ATOM 650 N N . GLY A 1 82 ? 6.324 -0.366 -24.144 1.00 65.56 82 GLY A N 1
ATOM 651 C CA . GLY A 1 82 ? 5.893 0.645 -23.169 1.00 65.56 82 GLY A CA 1
ATOM 652 C C . GLY A 1 82 ? 4.642 1.433 -23.575 1.00 65.56 82 GLY A C 1
ATOM 653 O O . GLY A 1 82 ? 3.889 1.891 -22.717 1.00 65.56 82 GLY A O 1
ATOM 654 N N . SER A 1 83 ? 4.358 1.535 -24.876 1.00 62.97 83 SER A N 1
ATOM 655 C CA . SER A 1 83 ? 3.161 2.213 -25.400 1.00 62.97 83 SER A CA 1
ATOM 656 C C . SER A 1 83 ? 1.839 1.557 -24.962 1.00 62.97 83 SER A C 1
ATOM 658 O O . SER A 1 83 ? 0.796 2.207 -24.992 1.00 62.97 83 SER A O 1
ATOM 660 N N . ALA A 1 84 ? 1.871 0.297 -24.510 1.00 62.91 84 ALA A N 1
ATOM 661 C CA . ALA A 1 84 ? 0.710 -0.416 -23.973 1.00 62.91 84 ALA A CA 1
ATOM 662 C C . ALA A 1 84 ? 0.458 -0.164 -22.469 1.00 62.91 84 ALA A C 1
ATOM 664 O O . ALA A 1 84 ? -0.564 -0.599 -21.942 1.00 62.91 84 ALA A O 1
ATOM 665 N N . LEU A 1 85 ? 1.369 0.529 -21.772 1.00 62.03 85 LEU A N 1
ATOM 666 C CA . LEU A 1 85 ? 1.257 0.828 -20.336 1.00 62.03 85 LEU A CA 1
ATOM 667 C C . LEU A 1 85 ? 0.423 2.067 -20.030 1.00 62.03 85 LEU A C 1
ATOM 669 O O . LEU A 1 85 ? 0.072 2.311 -18.874 1.00 62.03 85 LEU A O 1
ATOM 673 N N . VAL A 1 86 ? 0.118 2.863 -21.055 1.00 55.50 86 VAL A N 1
ATOM 674 C CA . VAL A 1 86 ? -0.798 3.987 -20.912 1.00 55.50 86 VAL A CA 1
ATOM 675 C C . VAL A 1 86 ? -2.165 3.393 -20.575 1.00 55.50 86 VAL A C 1
ATOM 677 O O . VAL A 1 86 ? -2.642 2.548 -21.337 1.00 55.50 86 VAL A O 1
ATOM 680 N N . PRO A 1 87 ? -2.814 3.795 -19.466 1.00 48.78 87 PRO A N 1
ATOM 681 C CA . PRO A 1 87 ? -4.179 3.382 -19.216 1.00 48.78 87 PRO A CA 1
ATOM 682 C C . PRO A 1 87 ? -5.019 3.880 -20.389 1.00 48.78 87 PRO A C 1
ATOM 684 O O . PRO A 1 87 ? -5.308 5.072 -20.504 1.00 48.78 87 PRO A O 1
ATOM 687 N N . THR A 1 88 ? -5.392 2.983 -21.301 1.00 38.31 88 THR A N 1
ATOM 688 C CA . THR A 1 88 ? -6.437 3.291 -22.261 1.00 38.31 88 THR A CA 1
ATOM 689 C C . THR A 1 88 ? -7.698 3.406 -21.433 1.00 38.31 88 THR A C 1
ATOM 691 O O . THR A 1 88 ? -8.256 2.397 -20.996 1.00 38.31 88 THR A O 1
ATOM 694 N N . THR A 1 89 ? -8.138 4.638 -21.183 1.00 37.81 89 THR A N 1
ATOM 695 C CA . THR A 1 89 ? -9.528 4.899 -20.827 1.00 37.81 89 THR A CA 1
ATOM 696 C C . THR A 1 89 ? -10.381 4.031 -21.751 1.00 37.81 89 THR A C 1
ATOM 698 O O . THR A 1 89 ? -10.187 4.122 -22.971 1.00 37.81 89 THR A O 1
ATOM 701 N N . PRO A 1 90 ? -11.265 3.155 -21.239 1.00 33.34 90 PRO A N 1
ATOM 702 C CA . PRO A 1 90 ? -12.136 2.393 -22.112 1.00 33.34 90 PRO A CA 1
ATOM 703 C C . PRO A 1 90 ? -12.937 3.410 -22.919 1.00 33.34 90 PRO A C 1
ATOM 705 O O . PRO A 1 90 ? -13.763 4.149 -22.386 1.00 33.34 90 PRO A O 1
ATOM 708 N N . THR A 1 91 ? -12.638 3.497 -24.211 1.00 33.38 91 THR A N 1
ATOM 709 C CA . THR A 1 91 ? -13.497 4.219 -25.139 1.00 33.38 91 THR A CA 1
ATOM 710 C C . THR A 1 91 ? -14.834 3.481 -25.106 1.00 33.38 91 THR A C 1
ATOM 712 O O . THR A 1 91 ? -14.826 2.260 -25.278 1.00 33.38 91 THR A O 1
ATOM 715 N N . PRO A 1 92 ? -15.976 4.143 -24.849 1.00 34.75 92 PRO A N 1
ATOM 716 C CA . PRO A 1 92 ? -17.267 3.488 -24.972 1.00 34.75 92 PRO A CA 1
ATOM 717 C C . PRO A 1 92 ? -17.414 3.028 -26.423 1.00 34.75 92 PRO A C 1
ATOM 719 O O . PRO A 1 92 ? -17.611 3.835 -27.330 1.00 34.75 92 PRO A O 1
ATOM 722 N N . THR A 1 93 ? -17.251 1.728 -26.657 1.00 33.94 93 THR A N 1
ATOM 723 C CA . THR A 1 93 ? -17.407 1.136 -27.981 1.00 33.94 93 THR A CA 1
ATOM 724 C C . THR A 1 93 ? -18.855 1.334 -28.409 1.00 33.94 93 THR A C 1
ATOM 726 O O . THR A 1 93 ? -19.765 0.699 -27.872 1.00 33.94 93 THR A O 1
ATOM 729 N N . ALA A 1 94 ? -19.085 2.229 -29.371 1.00 35.59 94 ALA A N 1
ATOM 730 C CA . ALA A 1 94 ? -20.359 2.305 -30.062 1.00 35.59 94 ALA A CA 1
ATOM 731 C C . ALA A 1 94 ? -20.652 0.924 -30.668 1.00 35.59 94 ALA A C 1
ATOM 733 O O . ALA A 1 94 ? -19.877 0.391 -31.463 1.00 35.59 94 ALA A O 1
ATOM 734 N N . LYS A 1 95 ? -21.759 0.326 -30.230 1.00 36.16 95 LYS A N 1
ATOM 735 C CA . LYS A 1 95 ? -22.266 -0.966 -30.696 1.00 36.16 95 LYS A CA 1
ATOM 736 C C . LYS A 1 95 ? -22.365 -0.965 -32.235 1.00 36.16 95 LYS A C 1
ATOM 738 O O . LYS A 1 95 ? -23.025 -0.072 -32.769 1.00 36.16 95 LYS A O 1
ATOM 743 N N . PRO A 1 96 ? -21.771 -1.937 -32.957 1.00 34.16 96 PRO A N 1
ATOM 744 C CA . PRO A 1 96 ? -21.921 -2.022 -34.407 1.00 34.16 96 PRO A CA 1
ATOM 745 C C . PRO A 1 96 ? -23.390 -2.276 -34.791 1.00 34.16 96 PRO A C 1
ATOM 747 O O . PRO A 1 96 ? -24.088 -2.992 -34.060 1.00 34.16 96 PRO A O 1
ATOM 750 N N . PRO A 1 97 ? -23.877 -1.730 -35.921 1.00 40.53 97 PRO A N 1
ATOM 751 C CA . PRO A 1 97 ? -25.232 -1.986 -36.403 1.00 40.53 97 PRO A CA 1
ATOM 752 C C . PRO A 1 97 ? -25.441 -3.489 -36.658 1.00 40.53 97 PRO A C 1
ATOM 754 O O . PRO A 1 97 ? -24.551 -4.133 -37.217 1.00 40.53 97 PRO A O 1
ATOM 757 N N . PRO A 1 98 ? -26.583 -4.079 -36.262 1.00 35.62 98 PRO A N 1
ATOM 758 C CA . PRO A 1 98 ? -26.799 -5.509 -36.424 1.00 35.62 98 PRO A CA 1
ATOM 759 C C . PRO A 1 98 ? -27.042 -5.872 -37.895 1.00 35.62 98 PRO A C 1
ATOM 761 O O . PRO A 1 98 ? -27.986 -5.395 -38.522 1.00 35.62 98 PRO A O 1
ATOM 764 N N . THR A 1 99 ? -26.215 -6.776 -38.416 1.00 39.22 99 THR A N 1
ATOM 765 C CA . THR A 1 99 ? -26.510 -7.580 -39.609 1.00 39.22 99 THR A CA 1
ATOM 766 C C . THR A 1 99 ? -27.625 -8.583 -39.271 1.00 39.22 99 THR A C 1
ATOM 768 O O . THR A 1 99 ? -27.5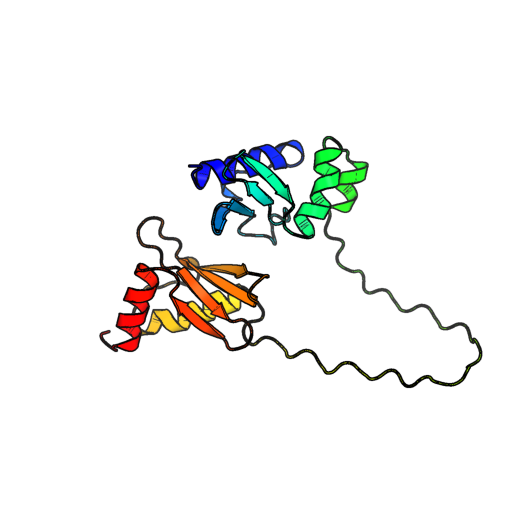53 -9.217 -38.214 1.00 39.22 99 THR A O 1
ATOM 771 N N . PRO A 1 100 ? -28.659 -8.768 -40.115 1.00 38.03 100 PRO A N 1
ATOM 772 C CA . PRO A 1 100 ? -29.731 -9.714 -39.832 1.00 38.03 100 PRO A CA 1
ATOM 773 C C . PRO A 1 100 ? -29.251 -11.147 -40.089 1.00 38.03 100 PRO A C 1
ATOM 775 O O . PRO A 1 100 ? -29.040 -11.540 -41.234 1.00 38.03 100 PRO A O 1
ATOM 778 N N . THR A 1 101 ? -29.118 -11.944 -39.029 1.00 41.31 101 THR A N 1
ATOM 779 C CA . THR A 1 101 ? -28.855 -13.387 -39.130 1.00 41.31 101 THR A CA 1
ATOM 780 C C . THR A 1 101 ? -29.897 -14.153 -38.320 1.00 41.31 101 THR A C 1
ATOM 782 O O . THR A 1 101 ? -30.191 -13.819 -37.174 1.00 41.31 101 THR A O 1
ATOM 785 N N . GLN A 1 102 ? -30.493 -15.149 -38.976 1.00 39.47 102 GLN A N 1
ATOM 786 C CA . GLN A 1 102 ? -31.686 -15.882 -38.558 1.00 39.47 102 GLN A CA 1
ATOM 787 C C . GLN A 1 102 ? -31.493 -16.683 -37.262 1.00 39.47 102 GLN A C 1
ATOM 789 O O . GLN A 1 102 ? -30.427 -17.235 -37.004 1.00 39.47 102 GLN A O 1
ATOM 794 N N . THR A 1 103 ? -32.567 -16.756 -36.478 1.00 45.09 103 THR A N 1
ATOM 795 C CA . THR A 1 103 ? -32.680 -17.368 -35.149 1.00 45.09 103 THR A CA 1
ATOM 796 C C . THR A 1 103 ? -32.702 -18.902 -35.176 1.00 45.09 103 THR A C 1
ATOM 798 O O . THR A 1 103 ? -33.631 -19.478 -35.745 1.00 45.09 103 THR A O 1
ATOM 801 N N . PRO A 1 104 ? -31.811 -19.583 -34.430 1.00 43.91 104 PRO A N 1
ATOM 802 C CA . PRO A 1 104 ? -32.094 -20.886 -33.845 1.00 43.91 104 PRO A CA 1
ATOM 803 C C . PRO A 1 104 ? -32.506 -20.743 -32.368 1.00 43.91 104 PRO A C 1
ATOM 805 O O . PRO A 1 104 ? -32.102 -19.827 -31.657 1.00 43.91 104 PRO A O 1
ATOM 808 N N . ARG A 1 105 ? -33.357 -21.678 -31.947 1.00 49.41 105 ARG A N 1
ATOM 809 C CA . ARG A 1 105 ? -34.081 -21.820 -30.671 1.00 49.41 105 ARG A CA 1
ATOM 810 C C . ARG A 1 105 ? -33.274 -21.483 -29.389 1.00 49.41 105 ARG A C 1
ATOM 812 O O . ARG A 1 105 ? -32.140 -21.937 -29.268 1.00 49.41 105 ARG A O 1
ATOM 819 N N . PRO A 1 106 ? -33.870 -20.785 -28.394 1.00 41.69 106 PRO A N 1
ATOM 820 C CA . PRO A 1 106 ? -33.180 -20.395 -27.165 1.00 41.69 106 PRO A CA 1
ATOM 821 C C . PRO A 1 106 ? -32.926 -21.590 -26.238 1.00 41.69 106 PRO A C 1
ATOM 823 O O . PRO A 1 106 ? -33.854 -22.281 -25.814 1.00 41.69 106 PRO A O 1
ATOM 826 N N . THR A 1 107 ? -31.658 -21.779 -25.880 1.00 47.84 107 THR A N 1
ATOM 827 C CA . THR A 1 107 ? -31.253 -22.482 -24.660 1.00 47.84 107 THR A CA 1
ATOM 828 C C . THR A 1 107 ? -31.418 -21.506 -23.501 1.00 47.84 107 THR A C 1
ATOM 830 O O . THR A 1 107 ? -30.925 -20.381 -23.564 1.00 47.84 107 THR A O 1
ATOM 833 N N . VAL A 1 108 ? -32.147 -21.903 -22.461 1.00 42.19 108 VAL A N 1
ATOM 834 C CA . VAL A 1 108 ? -32.376 -21.063 -21.279 1.00 42.19 108 VAL A CA 1
ATOM 835 C C . VAL A 1 108 ? -31.064 -20.963 -20.497 1.00 42.19 108 VAL A C 1
ATOM 837 O O . VAL A 1 108 ? -30.700 -21.879 -19.765 1.00 42.19 108 VAL A O 1
ATOM 840 N N . THR A 1 109 ? -30.328 -19.870 -20.684 1.00 47.66 109 THR A N 1
ATOM 841 C CA . THR A 1 109 ? -29.202 -19.502 -19.819 1.00 47.66 109 THR A CA 1
ATOM 842 C C . THR A 1 109 ? -29.775 -18.784 -18.605 1.00 47.66 109 THR A C 1
ATOM 844 O O . THR A 1 109 ? -30.429 -17.752 -18.750 1.00 47.66 109 THR A O 1
ATOM 847 N N . ALA A 1 110 ? -29.568 -19.339 -17.413 1.00 43.69 110 ALA A N 1
ATOM 848 C CA . ALA A 1 110 ? -29.951 -18.682 -16.172 1.00 43.69 110 ALA A CA 1
ATOM 849 C C . ALA A 1 110 ? -29.210 -17.341 -16.038 1.00 43.69 110 ALA A C 1
ATOM 851 O O . ALA A 1 110 ? -27.987 -17.282 -16.174 1.00 43.69 110 ALA A O 1
ATOM 852 N N . THR A 1 111 ? -29.955 -16.267 -15.780 1.00 43.00 111 THR A N 1
ATOM 853 C CA . THR A 1 111 ? -29.403 -14.953 -15.434 1.00 43.00 111 THR A CA 1
ATOM 854 C C . THR A 1 111 ? -28.584 -15.084 -14.144 1.00 43.00 111 THR A C 1
ATOM 856 O O . THR A 1 111 ? -29.135 -15.572 -13.152 1.00 43.00 111 THR A O 1
ATOM 859 N N . PRO A 1 112 ? -27.300 -14.678 -14.110 1.00 39.19 112 PRO A N 1
ATOM 860 C CA . PRO A 1 112 ? -26.565 -14.619 -12.854 1.00 39.19 112 PRO A CA 1
ATOM 861 C C . PRO A 1 112 ? -27.236 -13.586 -11.929 1.00 39.19 112 PRO A C 1
ATOM 863 O O . PRO A 1 112 ? -27.682 -12.540 -12.410 1.00 39.19 112 PRO A O 1
ATOM 866 N N . PRO A 1 113 ? -27.358 -13.865 -10.621 1.00 45.94 113 PRO A N 1
ATOM 867 C CA . PRO A 1 113 ? -27.936 -12.919 -9.672 1.00 45.94 113 PRO A CA 1
ATOM 868 C C . PRO A 1 113 ? -27.138 -11.601 -9.659 1.00 45.94 113 PRO A C 1
ATOM 870 O O . PRO A 1 113 ? -25.935 -11.619 -9.928 1.00 45.94 113 PRO A O 1
ATOM 873 N N . PRO A 1 114 ? -27.782 -10.453 -9.365 1.00 39.88 114 PRO A N 1
ATOM 874 C CA . PRO A 1 114 ? -27.084 -9.175 -9.274 1.00 39.88 114 PRO A CA 1
ATOM 875 C C . PRO A 1 114 ? -25.997 -9.246 -8.195 1.00 39.88 114 PRO A C 1
ATOM 877 O O . PRO A 1 114 ? -26.269 -9.642 -7.061 1.00 39.88 114 PRO A O 1
ATOM 880 N N . THR A 1 115 ? -24.771 -8.858 -8.548 1.00 48.94 115 THR A N 1
ATOM 881 C CA . THR A 1 115 ? -23.676 -8.708 -7.584 1.00 48.94 115 THR A CA 1
ATOM 882 C C . THR A 1 115 ? -24.051 -7.613 -6.576 1.00 48.94 115 THR A C 1
ATOM 884 O O . THR A 1 115 ? -24.414 -6.516 -7.008 1.00 48.94 115 THR A O 1
ATOM 887 N N . PRO A 1 116 ? -24.005 -7.872 -5.256 1.00 53.25 116 PRO A N 1
ATOM 888 C CA . PRO A 1 116 ? -24.316 -6.861 -4.249 1.00 53.25 116 PRO A CA 1
ATOM 889 C C . PRO A 1 116 ? -23.329 -5.687 -4.325 1.00 53.25 116 PRO A C 1
ATOM 891 O O . PRO A 1 116 ? -22.126 -5.887 -4.486 1.00 53.25 116 PRO A O 1
ATOM 894 N N . THR A 1 117 ? -23.839 -4.458 -4.213 1.00 53.56 117 THR A N 1
ATOM 895 C CA . THR A 1 117 ? -23.012 -3.244 -4.183 1.00 53.56 117 THR A CA 1
ATOM 896 C C . THR A 1 117 ? -22.278 -3.147 -2.837 1.00 53.56 117 THR A C 1
ATOM 898 O O . THR A 1 117 ? -22.943 -3.233 -1.803 1.00 53.56 117 THR A O 1
ATOM 901 N N . PRO A 1 118 ? -20.947 -2.949 -2.813 1.00 58.56 118 PRO A N 1
ATOM 902 C CA . PRO A 1 118 ? -20.191 -2.782 -1.570 1.00 58.56 118 PRO A CA 1
ATOM 903 C C . PRO A 1 118 ? -20.606 -1.517 -0.801 1.00 58.56 118 PRO A C 1
ATOM 905 O O . PRO A 1 118 ? -20.830 -0.469 -1.408 1.00 58.56 118 PRO A O 1
ATOM 908 N N . ILE A 1 119 ? -20.675 -1.606 0.534 1.00 69.50 119 ILE A N 1
ATOM 909 C CA . ILE A 1 119 ? -21.012 -0.478 1.427 1.00 69.50 119 ILE A CA 1
ATOM 910 C C . ILE A 1 119 ? -19.867 0.535 1.489 1.00 69.50 119 ILE A C 1
ATOM 912 O O . ILE A 1 119 ? -20.108 1.738 1.564 1.00 69.50 119 ILE A O 1
ATOM 916 N N . VAL A 1 120 ? -18.626 0.054 1.420 1.00 75.00 120 VAL A N 1
ATOM 917 C CA . VAL A 1 120 ? -17.425 0.888 1.348 1.00 75.00 120 VAL A CA 1
ATOM 918 C C . VAL A 1 120 ? -16.834 0.706 -0.053 1.00 75.00 120 VAL A C 1
ATOM 920 O O . VAL A 1 120 ? -16.121 -0.262 -0.287 1.00 75.00 120 VAL A O 1
ATOM 923 N N . PRO A 1 121 ? -17.178 1.547 -1.040 1.00 63.50 121 PRO A N 1
ATOM 924 C CA . PRO A 1 121 ? -16.808 1.285 -2.430 1.00 63.50 121 PRO A CA 1
ATOM 925 C C . PRO A 1 121 ? -15.351 1.646 -2.744 1.00 63.50 121 PRO A C 1
ATOM 927 O O . PRO A 1 121 ? -14.788 1.118 -3.706 1.00 63.50 121 PRO A O 1
ATOM 930 N N . GLY A 1 122 ? -14.723 2.514 -1.945 1.00 69.12 122 GLY A N 1
ATOM 931 C CA . GLY A 1 122 ? -13.357 2.967 -2.165 1.00 69.12 122 GLY A CA 1
ATOM 932 C C . GLY A 1 122 ? -12.526 3.142 -0.897 1.00 69.12 122 GLY A C 1
ATOM 933 O O . GLY A 1 122 ? -13.014 3.182 0.231 1.00 69.12 122 GLY A O 1
ATOM 934 N N . THR A 1 123 ? -11.220 3.310 -1.103 1.00 74.75 123 THR A N 1
ATOM 935 C CA . THR A 1 123 ? -10.255 3.596 -0.032 1.00 74.75 123 THR A CA 1
ATOM 936 C C . THR A 1 123 ? -10.566 4.911 0.687 1.00 74.75 123 THR A C 1
ATOM 938 O O . THR A 1 123 ? -10.398 4.988 1.900 1.00 74.75 123 THR A O 1
ATOM 941 N N . SER A 1 124 ? -11.075 5.928 -0.016 1.00 68.75 124 SER A N 1
ATOM 942 C CA . SER A 1 124 ? -11.548 7.180 0.594 1.00 68.75 124 SER A CA 1
ATOM 943 C C . SER A 1 124 ? -12.698 6.952 1.574 1.00 68.75 124 SER A C 1
ATOM 945 O O . SER A 1 124 ? -12.721 7.562 2.641 1.00 68.75 124 SER A O 1
ATOM 947 N N . ASP A 1 125 ? -13.615 6.041 1.248 1.00 73.69 125 ASP A N 1
ATOM 948 C CA . ASP A 1 125 ? -14.767 5.718 2.091 1.00 73.69 125 ASP A CA 1
ATOM 949 C C . ASP A 1 125 ? -14.338 4.903 3.312 1.00 73.69 125 ASP A C 1
ATOM 951 O O . ASP A 1 125 ? -14.863 5.096 4.408 1.00 73.69 125 ASP A O 1
ATOM 955 N N . ALA A 1 126 ? -13.322 4.048 3.162 1.00 76.06 126 ALA A N 1
ATOM 956 C CA . ALA A 1 126 ? -12.710 3.334 4.277 1.00 76.06 126 ALA A CA 1
ATOM 957 C C . ALA A 1 126 ? -11.998 4.288 5.246 1.00 76.06 126 ALA A C 1
ATOM 959 O O . ALA A 1 126 ? -12.163 4.170 6.461 1.00 76.06 126 ALA A O 1
ATOM 960 N N . VAL A 1 127 ? -11.257 5.271 4.714 1.00 75.00 127 VAL A N 1
ATOM 961 C CA . VAL A 1 127 ? -10.645 6.342 5.517 1.00 75.00 127 VAL A CA 1
ATOM 962 C C . VAL A 1 127 ? -11.719 7.150 6.245 1.00 75.00 127 VAL A C 1
ATOM 964 O O . VAL A 1 127 ? -11.602 7.359 7.449 1.00 75.00 127 VAL A O 1
ATOM 967 N N . ALA A 1 128 ? -12.784 7.565 5.555 1.00 68.56 128 ALA A N 1
ATOM 968 C CA . ALA A 1 128 ? -13.881 8.326 6.153 1.00 68.56 128 ALA A CA 1
ATOM 969 C C . ALA A 1 128 ? -14.633 7.531 7.234 1.00 68.56 128 ALA A C 1
ATOM 971 O O . ALA A 1 128 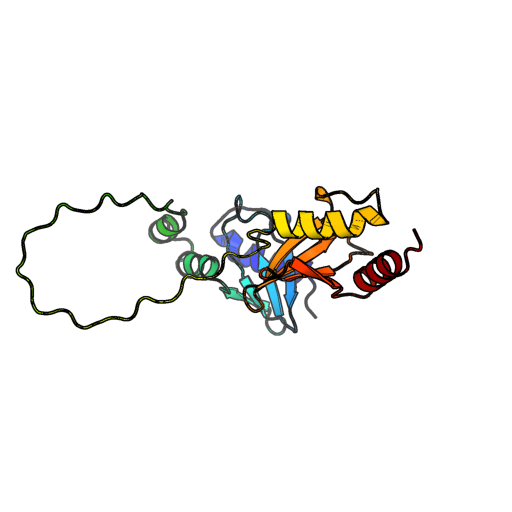? -15.000 8.087 8.274 1.00 68.56 128 ALA A O 1
ATOM 972 N N . SER A 1 129 ? -14.820 6.227 7.016 1.00 78.38 129 SER A N 1
ATOM 973 C CA . SER A 1 129 ? -15.435 5.312 7.983 1.00 78.38 129 SER A CA 1
ATOM 974 C C . SER A 1 129 ? -14.579 5.187 9.240 1.00 78.38 129 SER A C 1
ATOM 976 O O . SER A 1 129 ? -15.083 5.370 10.350 1.00 78.38 129 SER A O 1
ATOM 978 N N . LEU A 1 130 ? -13.268 4.959 9.081 1.00 81.94 130 LEU A N 1
ATOM 979 C CA . LEU A 1 130 ? -12.355 4.905 10.219 1.00 81.94 130 LEU A CA 1
ATOM 980 C C . LEU A 1 130 ? -12.276 6.251 10.946 1.00 81.94 130 LEU A C 1
ATOM 982 O O . LEU A 1 130 ? -12.344 6.290 12.171 1.00 81.94 130 LEU A O 1
ATOM 986 N N . TRP A 1 131 ? -12.161 7.355 10.214 1.00 83.69 131 TRP A N 1
ATOM 987 C CA . TRP A 1 131 ? -12.107 8.690 10.801 1.00 83.69 131 TRP A CA 1
ATOM 988 C C . TRP A 1 131 ? -13.348 8.968 11.651 1.00 83.69 131 TRP A C 1
ATOM 990 O O . TRP A 1 131 ? -13.212 9.335 12.813 1.00 83.69 131 TRP A O 1
ATOM 1000 N N . SER A 1 132 ? -14.544 8.681 11.124 1.00 77.75 132 SER A N 1
ATOM 1001 C CA . SER A 1 132 ? -15.818 8.851 11.842 1.00 77.75 132 SER A CA 1
ATOM 1002 C C . SER A 1 132 ? -15.894 8.005 13.118 1.00 77.75 132 SER A C 1
ATOM 1004 O O . SER A 1 132 ? -16.562 8.374 14.085 1.00 77.75 132 SER A O 1
ATOM 1006 N N . HIS A 1 133 ? -15.212 6.858 13.139 1.00 82.75 133 HIS A N 1
ATOM 1007 C CA . HIS A 1 133 ? -15.075 6.022 14.327 1.00 82.75 133 HIS A CA 1
ATOM 1008 C C . HIS A 1 133 ? -14.108 6.624 15.352 1.00 8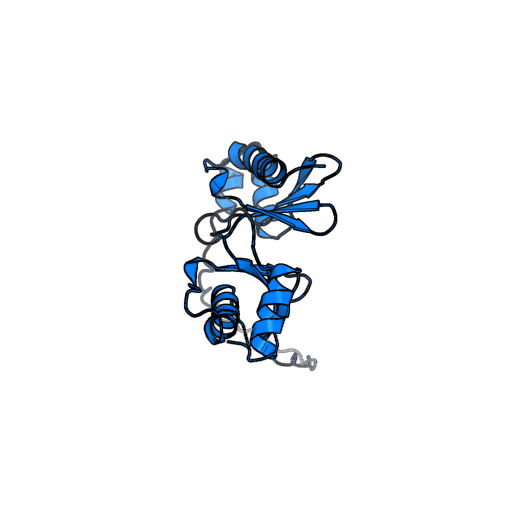2.75 133 HIS A C 1
ATOM 1010 O O . HIS A 1 133 ? -14.442 6.677 16.534 1.00 82.75 133 HIS A O 1
ATOM 1016 N N . LEU A 1 134 ? -12.958 7.133 14.904 1.00 82.81 134 LEU A N 1
ATOM 1017 C CA . LEU A 1 134 ? -11.914 7.704 15.761 1.00 82.81 134 LEU A CA 1
ATOM 1018 C C . LEU A 1 134 ? -12.302 9.056 16.378 1.00 82.81 134 LEU A C 1
ATOM 1020 O O . LEU A 1 134 ? -12.064 9.266 17.568 1.00 82.81 134 LEU A O 1
ATOM 1024 N N . VAL A 1 135 ? -12.936 9.960 15.622 1.00 80.62 135 VAL A N 1
ATOM 1025 C CA . VAL A 1 135 ? -13.248 11.328 16.094 1.00 80.62 135 VAL A CA 1
ATOM 1026 C C . VAL A 1 135 ? -14.202 11.387 17.281 1.00 80.62 135 VAL A C 1
ATOM 1028 O O . VAL A 1 135 ? -14.276 12.416 17.945 1.00 80.62 135 VAL A O 1
ATOM 1031 N N . LYS A 1 136 ? -14.889 10.282 17.593 1.00 80.44 136 LYS A N 1
ATOM 1032 C CA . LYS A 1 136 ? -15.730 10.156 18.792 1.00 80.44 136 LYS A CA 1
ATOM 1033 C C . LYS A 1 136 ? -14.947 10.418 20.078 1.00 80.44 136 LYS A C 1
ATOM 1035 O O . LYS A 1 136 ? -15.493 11.015 20.993 1.00 80.44 136 LYS A O 1
ATOM 1040 N N . CYS A 1 137 ? -13.685 9.990 20.122 1.00 80.38 137 CYS A N 1
ATOM 1041 C CA . CYS A 1 137 ? -12.814 10.130 21.291 1.00 80.38 137 CYS A CA 1
ATOM 1042 C C . CYS A 1 137 ? -11.484 10.834 20.986 1.00 80.38 137 CYS A C 1
ATOM 1044 O O . CYS A 1 137 ? -10.772 11.234 21.902 1.00 80.38 137 CYS A O 1
ATOM 1046 N N . PHE A 1 138 ? -11.142 10.998 19.707 1.00 82.25 138 PHE A N 1
ATOM 1047 C CA . PHE A 1 138 ? -9.906 11.629 19.253 1.00 82.25 138 PHE A CA 1
ATOM 1048 C C . PHE A 1 138 ? -10.241 12.765 18.273 1.00 82.25 138 PHE A C 1
ATOM 1050 O O . PHE A 1 138 ? -10.048 12.612 17.066 1.00 82.25 138 PHE A O 1
ATOM 1057 N N . PRO A 1 139 ? -10.760 13.912 18.755 1.00 76.81 139 PRO A N 1
ATOM 1058 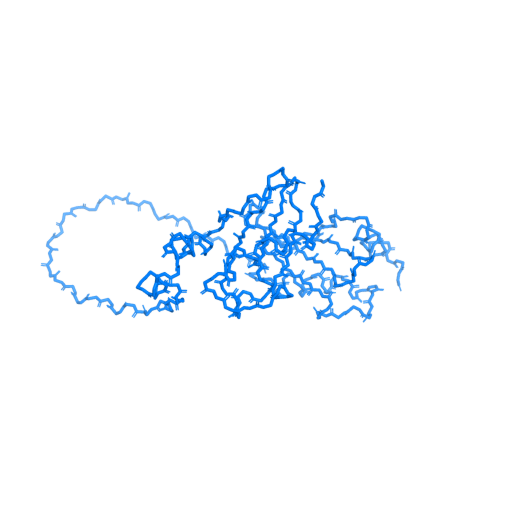C CA . PRO A 1 139 ? -11.244 14.995 17.892 1.00 76.81 139 PRO A CA 1
ATOM 1059 C C . PRO A 1 139 ? -10.136 15.669 17.069 1.00 76.81 139 PRO A C 1
ATOM 1061 O O . PRO A 1 139 ? -10.430 16.381 16.115 1.00 76.81 139 PRO A O 1
ATOM 1064 N N . SER A 1 140 ? -8.867 15.446 17.421 1.00 73.81 140 SER A N 1
ATOM 1065 C CA . SER A 1 140 ? -7.704 15.914 16.664 1.00 73.81 140 SER A CA 1
ATOM 1066 C C . SER A 1 140 ? -7.327 15.014 15.484 1.00 73.81 140 SER A C 1
ATOM 1068 O O . SER A 1 140 ? -6.362 15.323 14.797 1.00 73.81 140 SER A O 1
ATOM 1070 N N . ALA A 1 141 ? -8.019 13.890 15.263 1.00 77.62 141 ALA A N 1
ATOM 1071 C CA . ALA A 1 141 ? -7.744 13.015 14.129 1.00 77.62 141 ALA A CA 1
ATOM 1072 C C . ALA A 1 141 ? -8.180 13.678 12.812 1.00 77.62 141 ALA A C 1
ATOM 1074 O O . ALA A 1 141 ? -9.340 14.073 12.659 1.00 77.62 141 ALA A O 1
ATOM 1075 N N . GLU A 1 142 ? -7.279 13.751 11.833 1.00 73.38 142 GLU A N 1
ATOM 1076 C CA . GLU A 1 142 ? -7.567 14.326 10.519 1.00 73.38 142 GLU A CA 1
ATOM 1077 C C . GLU A 1 142 ? -7.571 13.244 9.429 1.00 73.38 142 GLU A C 1
ATOM 1079 O O . GLU A 1 142 ? -6.786 12.299 9.452 1.00 73.38 142 GLU A O 1
ATOM 1084 N N . LEU A 1 143 ? -8.437 13.393 8.418 1.00 71.75 143 LEU A N 1
ATOM 1085 C CA . LEU A 1 143 ? -8.521 12.455 7.284 1.00 71.75 143 LEU A CA 1
ATOM 1086 C C . LEU A 1 143 ? -7.182 12.295 6.547 1.00 71.75 143 LEU A C 1
ATOM 1088 O O . LEU A 1 143 ? -6.882 11.222 6.035 1.00 71.75 143 LEU A O 1
ATOM 1092 N N . LYS A 1 144 ? -6.375 13.363 6.493 1.00 75.12 144 LYS A N 1
ATOM 1093 C CA . LYS A 1 144 ? -5.059 13.371 5.833 1.00 75.12 144 LYS A CA 1
ATOM 1094 C C . LYS A 1 144 ? -4.010 12.527 6.571 1.00 75.12 144 LYS A C 1
ATOM 1096 O O . LYS A 1 144 ? -3.021 12.133 5.956 1.00 75.12 144 LYS A O 1
ATOM 1101 N N . ASP A 1 145 ? -4.249 12.243 7.850 1.00 78.62 145 ASP A N 1
ATOM 1102 C CA . ASP A 1 145 ? -3.366 11.445 8.701 1.00 78.62 145 ASP A CA 1
ATOM 1103 C C . ASP A 1 145 ? -3.712 9.956 8.633 1.00 78.62 145 ASP A C 1
ATOM 1105 O O . ASP A 1 145 ? -3.147 9.158 9.374 1.00 78.62 145 ASP A O 1
ATOM 1109 N N . LEU A 1 146 ? -4.628 9.569 7.741 1.00 78.06 146 LEU A N 1
ATOM 1110 C CA . LEU A 1 146 ? -5.058 8.198 7.525 1.00 78.06 146 LEU A CA 1
ATOM 1111 C C . LEU A 1 146 ? -4.843 7.805 6.063 1.00 78.06 146 LEU A C 1
ATOM 1113 O O . LEU A 1 146 ? -5.142 8.553 5.132 1.00 78.06 146 LEU A O 1
ATOM 1117 N N . LYS A 1 147 ? -4.338 6.592 5.851 1.00 80.44 147 LYS A N 1
ATOM 1118 C CA . LYS A 1 147 ? -4.129 6.011 4.523 1.00 80.44 147 LYS A CA 1
ATOM 1119 C C . LYS A 1 147 ? -4.766 4.637 4.462 1.00 80.44 147 LYS A C 1
ATOM 1121 O O . LYS A 1 147 ? -4.442 3.786 5.283 1.00 80.44 147 LYS A O 1
ATOM 1126 N N . ALA A 1 148 ? -5.634 4.422 3.477 1.00 79.12 148 ALA A N 1
ATOM 1127 C CA . ALA A 1 148 ? -6.270 3.135 3.227 1.00 79.12 148 ALA A CA 1
ATOM 1128 C C . ALA A 1 148 ? -5.730 2.465 1.965 1.00 79.12 148 ALA A C 1
ATOM 1130 O O . ALA A 1 148 ? -5.454 3.123 0.962 1.00 79.12 148 ALA A O 1
ATOM 1131 N N . VAL A 1 149 ? -5.651 1.142 2.014 1.00 76.44 149 VAL A N 1
ATOM 1132 C CA . VAL A 1 149 ? -5.298 0.261 0.901 1.00 76.44 149 VAL A CA 1
ATOM 1133 C C . VAL A 1 149 ? -6.305 -0.880 0.872 1.00 76.44 149 VAL A C 1
ATOM 1135 O O . VAL A 1 149 ? -6.662 -1.393 1.925 1.00 76.44 149 VAL A O 1
ATOM 1138 N N . LEU A 1 150 ? -6.767 -1.284 -0.311 1.00 79.62 150 LEU A N 1
ATOM 1139 C CA . LEU A 1 150 ? -7.608 -2.474 -0.453 1.00 79.62 150 LEU A CA 1
ATOM 1140 C C . LEU A 1 150 ? -6.740 -3.738 -0.403 1.00 79.62 150 LEU A C 1
ATOM 1142 O O . LEU A 1 150 ? -5.769 -3.847 -1.150 1.00 79.62 150 LEU A O 1
ATOM 1146 N N . ASP A 1 151 ? -7.116 -4.684 0.448 1.00 75.81 151 ASP A N 1
ATOM 1147 C CA . ASP A 1 151 ? -6.663 -6.070 0.431 1.00 75.81 151 ASP A CA 1
ATOM 1148 C C . ASP A 1 151 ? -7.614 -6.880 -0.474 1.00 75.81 151 ASP A C 1
ATOM 1150 O O . ASP A 1 151 ? -8.730 -7.205 -0.058 1.00 75.81 151 ASP A O 1
ATOM 1154 N N . PRO A 1 152 ? -7.208 -7.198 -1.720 1.00 63.97 152 PRO A N 1
ATOM 1155 C CA . PRO A 1 152 ? -8.057 -7.904 -2.679 1.00 63.97 152 PRO A CA 1
ATOM 1156 C C . PRO A 1 152 ? -8.221 -9.396 -2.352 1.00 63.97 152 PRO A C 1
ATOM 1158 O O . PRO A 1 152 ? -8.947 -10.088 -3.057 1.00 63.97 152 PRO A O 1
ATOM 1161 N N . VAL A 1 153 ? -7.512 -9.920 -1.343 1.00 63.47 153 VAL A N 1
ATOM 1162 C CA . VAL A 1 153 ? -7.645 -11.320 -0.907 1.00 63.47 153 VAL A CA 1
ATOM 1163 C C . VAL A 1 153 ? -8.791 -11.464 0.089 1.00 63.47 153 VAL A C 1
ATOM 1165 O O . VAL A 1 153 ? -9.464 -12.492 0.107 1.00 63.47 153 VAL A O 1
ATOM 1168 N N . THR A 1 154 ? -9.005 -10.446 0.922 1.00 68.50 154 THR A N 1
ATOM 1169 C CA . THR A 1 154 ? -9.990 -10.485 2.008 1.00 68.50 154 THR A CA 1
ATOM 1170 C C . THR A 1 154 ? -11.203 -9.587 1.770 1.00 68.50 154 THR A C 1
ATOM 1172 O O . THR A 1 154 ? -12.128 -9.627 2.578 1.00 68.50 154 THR A O 1
ATOM 1175 N N . ASP A 1 155 ? -11.219 -8.802 0.686 1.00 75.19 155 ASP A N 1
ATOM 1176 C CA . ASP A 1 155 ? -12.206 -7.741 0.429 1.00 75.19 155 ASP A CA 1
ATOM 1177 C C . ASP A 1 155 ? -12.308 -6.755 1.614 1.00 75.19 155 ASP A C 1
ATOM 1179 O O . ASP A 1 155 ? -13.385 -6.324 2.036 1.00 75.19 155 ASP A O 1
ATOM 1183 N N . GLN A 1 156 ? -11.157 -6.405 2.198 1.00 77.38 156 GLN A N 1
ATOM 1184 C CA . GLN A 1 156 ? -11.058 -5.471 3.322 1.00 77.38 156 GLN A CA 1
ATOM 1185 C C . GLN A 1 156 ? -10.097 -4.335 3.005 1.00 77.38 156 GLN A C 1
ATOM 1187 O O . GLN A 1 156 ? -9.067 -4.524 2.372 1.00 77.38 156 GLN A O 1
ATOM 1192 N N . TYR A 1 157 ? -10.379 -3.140 3.503 1.00 81.81 157 TYR A N 1
ATOM 1193 C CA . TYR A 1 157 ? -9.427 -2.043 3.480 1.00 81.81 157 TYR A CA 1
ATOM 1194 C C . TYR A 1 157 ? -8.554 -2.065 4.722 1.00 81.81 157 TYR A C 1
ATOM 1196 O O . TYR A 1 157 ? -9.051 -2.013 5.841 1.00 81.81 157 TYR A O 1
ATOM 1204 N N . ILE A 1 158 ? -7.246 -2.062 4.528 1.00 83.25 158 ILE A N 1
ATOM 1205 C CA . ILE A 1 158 ? -6.271 -1.831 5.583 1.00 83.25 158 ILE A CA 1
ATOM 1206 C C . ILE A 1 158 ? -6.054 -0.325 5.670 1.00 83.25 158 ILE A C 1
ATOM 1208 O O . ILE A 1 158 ? -5.536 0.289 4.737 1.00 83.25 158 ILE A O 1
ATOM 1212 N N . VAL A 1 159 ? -6.461 0.275 6.780 1.00 83.69 159 VAL A N 1
ATOM 1213 C CA . VAL A 1 159 ? -6.315 1.701 7.054 1.00 83.69 159 VAL A CA 1
ATOM 1214 C C . VAL A 1 159 ? -5.277 1.881 8.149 1.00 83.69 159 VAL A C 1
ATOM 1216 O O . VAL A 1 159 ? -5.377 1.256 9.201 1.00 83.69 159 VAL A O 1
ATOM 1219 N N . LYS A 1 160 ? -4.273 2.721 7.911 1.00 83.62 160 LYS A N 1
ATOM 1220 C CA . LYS A 1 160 ? -3.222 3.042 8.880 1.00 83.62 160 LYS A CA 1
ATOM 1221 C C . LYS A 1 160 ? -3.131 4.536 9.119 1.00 83.62 160 LYS A C 1
ATOM 1223 O O . LYS A 1 160 ? -3.450 5.307 8.211 1.00 83.62 160 LYS A O 1
ATOM 1228 N N . ASP A 1 161 ? -2.663 4.932 10.298 1.00 80.06 161 ASP A N 1
ATOM 1229 C CA . ASP A 1 161 ? -2.249 6.320 10.492 1.00 80.06 161 ASP A CA 1
ATOM 1230 C C . ASP A 1 161 ? -0.851 6.591 9.895 1.00 80.06 161 ASP A C 1
ATOM 1232 O O . ASP A 1 161 ? -0.137 5.672 9.474 1.00 80.06 161 ASP A O 1
ATOM 1236 N N . VAL A 1 162 ? -0.526 7.872 9.739 1.00 71.06 162 VAL A N 1
ATOM 1237 C CA . VAL A 1 162 ? 0.710 8.346 9.099 1.00 71.06 162 VAL A CA 1
ATOM 1238 C C . VAL A 1 162 ? 1.879 8.481 10.096 1.00 71.06 162 VAL A C 1
ATOM 1240 O O . VAL A 1 162 ? 3.004 8.732 9.671 1.00 71.06 162 VAL A O 1
ATOM 1243 N N . ASP A 1 163 ? 1.651 8.289 11.395 1.00 71.00 163 ASP A N 1
ATOM 1244 C CA . ASP A 1 163 ? 2.672 8.329 12.445 1.00 71.00 163 ASP A CA 1
ATOM 1245 C C . ASP A 1 163 ? 3.625 7.127 12.327 1.00 71.00 163 ASP A C 1
ATOM 1247 O O . ASP A 1 163 ? 3.221 5.972 12.284 1.00 71.00 163 ASP A O 1
ATOM 1251 N N . GLU A 1 164 ? 4.932 7.365 12.282 1.00 57.50 164 GLU A N 1
ATOM 1252 C CA . GLU A 1 164 ? 5.906 6.279 12.105 1.00 57.50 164 GLU A CA 1
ATOM 1253 C C . GLU A 1 164 ? 6.179 5.484 13.397 1.00 57.50 164 GLU A C 1
ATOM 1255 O O . GLU A 1 164 ? 6.742 4.390 13.342 1.00 57.50 164 GLU A O 1
ATOM 1260 N N . ILE A 1 165 ? 5.786 6.004 14.565 1.00 53.31 165 ILE A N 1
ATOM 1261 C CA . ILE A 1 165 ? 6.174 5.477 15.882 1.00 53.31 165 ILE A CA 1
ATOM 1262 C C . ILE A 1 165 ? 4.974 4.866 16.619 1.00 53.31 165 ILE A C 1
ATOM 1264 O O . ILE A 1 165 ? 5.123 3.844 17.297 1.00 53.31 165 ILE A O 1
ATOM 1268 N N . GLN A 1 166 ? 3.783 5.458 16.497 1.00 67.12 166 GLN A N 1
ATOM 1269 C CA . GLN A 1 166 ? 2.565 5.002 17.186 1.00 67.12 166 GLN A CA 1
ATOM 1270 C C . GLN A 1 166 ? 1.368 4.820 16.244 1.00 67.12 166 GLN A C 1
ATOM 1272 O O . GLN A 1 166 ? 0.233 5.149 16.607 1.00 67.12 166 GLN A O 1
ATOM 1277 N N . TYR A 1 167 ? 1.597 4.263 15.050 1.00 73.56 167 TYR A N 1
ATOM 1278 C CA . TYR A 1 167 ? 0.506 4.021 14.110 1.00 73.56 167 TYR A CA 1
ATOM 1279 C C . TYR A 1 167 ? -0.455 2.939 14.587 1.00 73.56 167 TYR A C 1
ATOM 1281 O O . TYR A 1 167 ? -0.063 1.850 15.015 1.00 73.56 167 TYR A O 1
ATOM 1289 N N . GLY A 1 168 ? -1.747 3.212 14.431 1.00 82.69 168 GLY A N 1
ATOM 1290 C CA . GLY A 1 168 ? -2.774 2.178 14.433 1.00 82.69 168 GLY A CA 1
ATOM 1291 C C . GLY A 1 168 ? -2.962 1.583 13.037 1.00 82.69 168 GLY A C 1
ATOM 1292 O O . GLY A 1 168 ? -2.814 2.286 12.038 1.00 82.69 168 GLY A O 1
ATOM 1293 N N . VAL A 1 169 ? -3.301 0.295 12.974 1.00 84.19 169 VAL A N 1
ATOM 1294 C CA . VAL A 1 169 ? -3.762 -0.387 11.757 1.00 84.19 169 VAL A CA 1
ATOM 1295 C C . VAL A 1 169 ? -5.152 -0.957 12.010 1.00 84.19 169 VAL A C 1
ATOM 1297 O O . VAL A 1 169 ? -5.368 -1.652 13.002 1.00 84.19 169 VAL A O 1
ATOM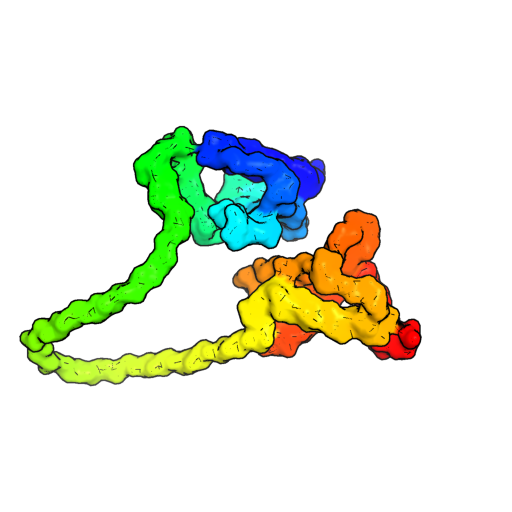 1300 N N . TRP A 1 170 ? -6.085 -0.686 11.105 1.00 87.56 170 TRP A N 1
ATOM 1301 C CA . TRP A 1 170 ? -7.452 -1.190 11.138 1.00 87.56 170 TRP A CA 1
ATOM 1302 C C . TRP A 1 170 ? -7.802 -1.870 9.823 1.00 87.56 170 TRP A C 1
ATOM 1304 O O . TRP A 1 170 ? -7.344 -1.462 8.760 1.00 87.56 170 TRP A O 1
ATOM 1314 N N . ARG A 1 171 ? -8.667 -2.873 9.895 1.00 86.31 171 ARG A N 1
ATOM 1315 C CA . ARG A 1 171 ? -9.319 -3.505 8.751 1.00 86.31 171 ARG A CA 1
ATOM 1316 C C . ARG A 1 171 ? -10.752 -3.010 8.666 1.00 86.31 171 ARG A C 1
ATOM 1318 O O . ARG A 1 171 ? -11.461 -3.056 9.665 1.00 86.31 171 ARG A O 1
ATOM 1325 N N . VAL A 1 172 ? -11.172 -2.542 7.501 1.00 85.88 172 VAL A N 1
ATOM 1326 C CA . VAL A 1 172 ? -12.533 -2.078 7.225 1.00 85.88 172 VAL A CA 1
ATOM 1327 C C . VAL A 1 172 ? -13.122 -2.979 6.157 1.00 85.88 172 VAL A C 1
ATOM 1329 O O . VAL A 1 172 ? -12.662 -2.973 5.020 1.00 85.88 172 VAL A O 1
ATOM 1332 N N . ASN A 1 173 ? -14.110 -3.786 6.512 1.00 81.12 173 ASN A N 1
ATOM 1333 C CA . ASN A 1 173 ? -14.711 -4.723 5.571 1.00 81.12 173 ASN A CA 1
ATOM 1334 C C . ASN A 1 173 ? -15.565 -3.982 4.529 1.00 81.12 173 ASN A C 1
ATOM 1336 O O . ASN A 1 173 ? -16.365 -3.105 4.858 1.00 81.12 173 ASN A O 1
ATOM 1340 N N . GLN A 1 174 ? -15.368 -4.326 3.254 1.00 77.00 174 GLN A N 1
ATOM 1341 C CA . GLN A 1 174 ? -16.019 -3.672 2.125 1.00 77.00 174 GLN A CA 1
ATOM 1342 C C . GLN A 1 174 ? -17.541 -3.906 2.091 1.00 77.00 174 GLN A C 1
ATOM 1344 O O . GLN A 1 174 ? -18.311 -3.051 1.641 1.00 77.00 174 GLN A O 1
ATOM 1349 N N . SER A 1 175 ? -17.971 -5.075 2.568 1.00 73.69 175 SER A N 1
ATOM 1350 C CA . SER A 1 175 ? -19.352 -5.555 2.475 1.00 73.69 175 SER A CA 1
ATOM 1351 C C . SER A 1 175 ? -20.274 -5.020 3.572 1.00 73.69 175 SER A C 1
ATOM 1353 O O . SER A 1 175 ? -21.456 -4.816 3.311 1.00 73.69 175 SER A O 1
ATOM 1355 N N . ASP A 1 176 ? -19.750 -4.767 4.772 1.00 78.06 176 ASP A N 1
ATOM 1356 C CA . ASP A 1 176 ? -20.531 -4.380 5.955 1.00 78.06 176 ASP A CA 1
ATOM 1357 C C . ASP A 1 176 ? -20.016 -3.102 6.656 1.00 78.06 176 ASP A C 1
ATOM 1359 O O . ASP A 1 176 ? -20.691 -2.573 7.539 1.00 78.06 176 ASP A O 1
ATOM 1363 N N . GLY A 1 177 ? -18.847 -2.578 6.264 1.00 74.75 177 GLY A N 1
ATOM 1364 C CA . GLY A 1 177 ? -18.221 -1.406 6.880 1.00 74.75 177 GLY A CA 1
ATOM 1365 C C . GLY A 1 177 ? -17.641 -1.657 8.276 1.00 74.75 177 GLY A C 1
ATOM 1366 O O . GLY A 1 177 ? -17.294 -0.701 8.972 1.00 74.75 177 GLY A O 1
ATOM 1367 N N . VAL A 1 178 ? -17.536 -2.916 8.715 1.00 86.44 178 VAL A N 1
ATOM 1368 C CA . VAL A 1 178 ? -17.050 -3.263 10.056 1.00 86.44 178 VAL A CA 1
ATOM 1369 C C . VAL A 1 178 ? -15.564 -2.938 10.187 1.00 86.44 178 VAL A C 1
ATOM 1371 O O . VAL A 1 178 ? -14.743 -3.386 9.387 1.00 86.44 178 VAL A O 1
ATOM 1374 N N . ILE A 1 179 ? -15.225 -2.184 11.236 1.00 86.19 179 ILE A N 1
ATOM 1375 C CA . ILE A 1 179 ? -13.859 -1.770 11.570 1.00 86.19 179 ILE A CA 1
ATOM 1376 C C . ILE A 1 179 ? -13.293 -2.716 12.632 1.00 86.19 179 ILE A C 1
ATOM 1378 O O . ILE A 1 179 ? -13.854 -2.848 13.719 1.00 86.19 179 ILE A O 1
ATOM 1382 N N . THR A 1 180 ? -12.158 -3.345 12.337 1.00 87.88 180 THR A N 1
ATOM 1383 C CA . THR A 1 180 ? -11.460 -4.274 13.233 1.00 87.88 180 THR A CA 1
ATOM 1384 C C . THR A 1 180 ? -10.030 -3.790 13.481 1.00 87.88 180 THR A C 1
ATOM 1386 O O . THR A 1 180 ? -9.307 -3.559 12.514 1.00 87.88 180 THR A O 1
ATOM 1389 N N . PRO A 1 181 ? -9.581 -3.623 14.738 1.00 87.56 181 PRO A N 1
ATOM 1390 C CA . PRO A 1 181 ? -8.196 -3.256 15.023 1.00 87.56 181 PRO A CA 1
ATOM 1391 C C . PRO A 1 181 ? -7.242 -4.425 14.726 1.00 87.56 181 PRO A C 1
ATOM 1393 O O . PRO A 1 181 ? -7.454 -5.536 15.210 1.00 87.56 181 PRO A O 1
ATOM 1396 N N . ASP A 1 182 ? -6.178 -4.160 13.966 1.00 83.12 182 ASP A N 1
ATOM 1397 C CA . ASP A 1 182 ? -5.208 -5.165 13.496 1.00 83.12 182 ASP A CA 1
ATOM 1398 C C . ASP A 1 182 ? -3.897 -5.147 14.310 1.00 83.12 182 ASP A C 1
ATOM 1400 O O . ASP A 1 182 ? -3.177 -6.141 14.353 1.00 83.12 182 ASP A O 1
ATOM 1404 N N . ASN A 1 183 ? -3.594 -4.046 15.016 1.00 77.75 183 ASN A N 1
ATOM 1405 C CA . ASN A 1 183 ? -2.413 -3.924 15.882 1.00 77.75 183 ASN A CA 1
ATOM 1406 C C . ASN A 1 183 ? -2.734 -3.390 17.295 1.00 77.75 183 ASN A C 1
ATOM 1408 O O . ASN A 1 183 ? -3.852 -2.959 17.584 1.00 77.75 183 ASN A O 1
ATOM 1412 N N . ASP A 1 184 ? -1.744 -3.419 18.194 1.00 78.69 184 ASP A N 1
ATOM 1413 C CA . ASP A 1 184 ? -1.922 -3.055 19.611 1.00 78.69 184 ASP A CA 1
ATOM 1414 C C . ASP A 1 184 ? -2.346 -1.594 19.816 1.00 78.69 184 ASP A C 1
ATOM 1416 O O . ASP A 1 184 ? -3.175 -1.299 20.679 1.00 78.69 184 ASP A O 1
ATOM 1420 N N . TRP A 1 185 ? -1.822 -0.671 19.005 1.00 81.94 185 TRP A N 1
ATOM 1421 C CA . TRP A 1 185 ? -2.203 0.743 19.054 1.00 81.94 185 TRP A CA 1
ATOM 1422 C C . TRP A 1 185 ? -3.650 0.965 18.611 1.00 81.94 185 TRP A C 1
ATOM 1424 O O . TRP A 1 185 ? -4.395 1.676 19.290 1.00 81.94 185 TRP A O 1
ATOM 1434 N N . ALA A 1 186 ? -4.078 0.311 17.529 1.00 85.81 186 ALA A N 1
ATOM 1435 C CA . ALA A 1 186 ? -5.466 0.336 17.087 1.00 85.81 186 ALA A CA 1
ATOM 1436 C C . ALA A 1 186 ? -6.403 -0.275 18.131 1.00 85.81 186 ALA A C 1
ATOM 1438 O O . ALA A 1 186 ? -7.464 0.288 18.393 1.00 85.81 186 ALA A O 1
ATOM 1439 N N . ARG A 1 187 ? -5.997 -1.381 18.770 1.00 87.75 187 ARG A N 1
ATOM 1440 C CA . ARG A 1 187 ? -6.789 -2.054 19.808 1.00 87.75 187 ARG A CA 1
ATOM 1441 C C . ARG A 1 187 ? -6.994 -1.162 21.027 1.00 87.75 187 ARG A C 1
ATOM 1443 O O . ARG A 1 187 ? -8.126 -1.007 21.461 1.00 87.75 187 ARG A O 1
ATOM 1450 N N . ARG A 1 188 ? -5.941 -0.499 21.517 1.00 83.12 188 ARG A N 1
ATOM 1451 C CA . ARG A 1 188 ? -6.046 0.461 22.631 1.00 83.12 188 ARG A CA 1
ATOM 1452 C C . ARG A 1 188 ? -6.977 1.630 22.311 1.00 83.12 188 ARG A C 1
ATOM 1454 O O . ARG A 1 188 ? -7.795 2.004 23.144 1.00 83.12 188 ARG A O 1
ATOM 1461 N N . ARG A 1 189 ? -6.871 2.212 21.109 1.00 82.19 189 ARG A N 1
ATOM 1462 C CA . ARG A 1 189 ? -7.772 3.299 20.679 1.00 82.19 189 ARG A CA 1
ATOM 1463 C C . ARG A 1 189 ? -9.221 2.810 20.579 1.00 82.19 189 ARG A C 1
ATOM 1465 O O . ARG A 1 189 ? -10.127 3.514 21.012 1.00 82.19 189 ARG A O 1
ATOM 1472 N N . ASP A 1 190 ? -9.436 1.598 20.074 1.00 86.19 190 ASP A N 1
ATOM 1473 C CA . ASP A 1 190 ? -10.763 0.985 19.981 1.00 86.19 190 ASP A CA 1
ATOM 1474 C C . ASP A 1 190 ? -11.359 0.649 21.363 1.00 86.19 190 ASP A C 1
ATOM 1476 O O . ASP A 1 190 ? -12.551 0.845 21.583 1.00 86.19 190 ASP A O 1
ATOM 1480 N N . GLU A 1 191 ? -10.535 0.221 22.323 1.00 86.56 191 GLU A N 1
ATOM 1481 C CA . GLU A 1 191 ? -10.928 0.011 23.724 1.00 86.56 191 GLU A CA 1
ATOM 1482 C C . GLU A 1 191 ? -11.362 1.314 24.405 1.00 86.56 191 GLU A C 1
ATOM 1484 O O . GLU A 1 191 ? -12.372 1.319 25.104 1.00 86.56 191 GLU A O 1
ATOM 1489 N N . ILE A 1 192 ? -10.661 2.428 24.159 1.00 81.62 192 ILE A N 1
ATOM 1490 C CA . ILE A 1 192 ? -11.055 3.759 24.655 1.00 81.62 192 ILE A CA 1
ATOM 1491 C C . ILE A 1 192 ? -12.420 4.162 24.082 1.00 81.62 192 ILE A C 1
ATOM 1493 O O . ILE A 1 192 ? -13.303 4.588 24.827 1.00 81.62 192 ILE A O 1
ATOM 1497 N N . ILE A 1 193 ? -12.619 3.963 22.774 1.00 83.75 193 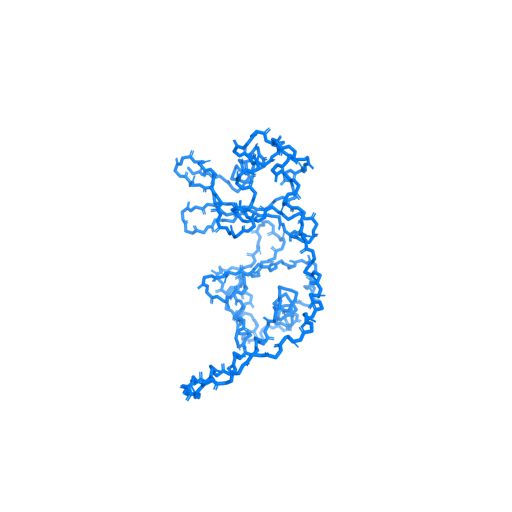ILE A N 1
ATOM 1498 C CA . ILE A 1 193 ? -13.883 4.281 22.093 1.00 83.75 193 ILE A CA 1
ATOM 1499 C C . ILE A 1 193 ? -15.033 3.409 22.613 1.00 83.75 193 ILE A C 1
ATOM 1501 O O . ILE A 1 193 ? -16.126 3.915 22.858 1.00 83.75 193 ILE A O 1
ATOM 1505 N N . LYS A 1 194 ? -14.801 2.108 22.821 1.00 83.56 194 LYS A N 1
ATOM 1506 C CA . LYS A 1 194 ? -15.805 1.170 23.354 1.00 83.56 194 LYS A CA 1
ATOM 1507 C C . LYS A 1 194 ? -16.114 1.397 24.830 1.00 83.56 194 LYS A C 1
ATOM 1509 O O . LYS A 1 194 ? -17.252 1.196 25.242 1.00 83.56 194 LYS A O 1
ATOM 1514 N N . GLY A 1 195 ? -15.114 1.793 25.615 1.00 78.94 195 GLY A N 1
ATOM 1515 C CA . GLY A 1 195 ? -15.271 2.106 27.032 1.00 78.94 195 GLY A CA 1
ATOM 1516 C C . GLY A 1 195 ? -16.048 3.397 27.286 1.00 78.94 195 GLY A C 1
ATOM 1517 O O . GLY A 1 195 ? -16.530 3.593 28.398 1.00 78.94 195 GLY A O 1
ATOM 1518 N N . GLY A 1 196 ? -16.184 4.263 26.272 1.00 70.31 196 GLY A N 1
ATOM 1519 C CA . GLY A 1 196 ? -16.770 5.596 26.429 1.00 70.31 196 GLY A CA 1
ATOM 1520 C C . GLY A 1 196 ? -15.942 6.493 27.351 1.00 70.31 196 GLY A C 1
ATOM 1521 O O . GLY A 1 196 ? -16.467 7.449 27.907 1.00 70.31 196 GLY A O 1
ATOM 1522 N N . THR A 1 197 ? -14.665 6.157 27.555 1.00 61.72 197 THR A N 1
ATOM 1523 C CA . THR A 1 197 ? -13.739 6.870 28.442 1.00 61.72 197 THR A CA 1
ATOM 1524 C C . THR A 1 197 ? -13.015 7.961 27.659 1.00 61.72 197 THR A C 1
ATOM 1526 O O . THR A 1 197 ? -11.785 8.011 27.590 1.00 61.72 197 THR A O 1
ATOM 1529 N N . CYS A 1 198 ? -13.825 8.791 27.019 1.00 65.75 198 CYS A N 1
ATOM 1530 C CA . CYS A 1 198 ? -13.488 10.017 26.332 1.00 65.75 198 CYS A CA 1
ATOM 1531 C C . CYS A 1 198 ? -14.605 11.033 26.643 1.00 65.75 198 CYS A C 1
ATOM 1533 O O . CYS A 1 198 ? -14.286 12.234 26.637 1.00 65.75 198 CYS A O 1
#

Foldseek 3Di:
DADFLRLLVLVCVLLCLQDDDDSVQKGWDDDPQWIWIDGLPCVVPVQAIWIQGNVPRDIDHDDPSPVLCVVCSVVSNPVVSCVSSPPPPPDPPDDDDDDDDDDDDDDDDDDDPDDDQWPQNDQLSLLVLVQVLLCLPCVVDDSVQKGWDADPVQQWIWIWGNDPPQIWTWTQHRRPRDIHTPDPSVVVSVCCSVVVVD